Protein AF-A0A0F9ZQG7-F1 (afdb_monomer_lite)

Foldseek 3Di:
DDPVVVVCVVVLVVLVVVLVVVLVVLVVVLVVDDPPPLVVVLVSLLVNLVSVLVNDDLDDDPSNVVSVVSSLVSLVVVLVVLVVCCVVPVDPVSLVVNLVSLVVLLVSLVVVLVSCVVSVVVVVNLVSVLVSLVSVLVSCVSVVVVVVNVVSVCCCQQCVVLARLVSLVVVLLVVLLVLLVVLCVVQVPDDQVQHQDGPVDDSVVSSVVSVCLLCVVCPPPGDHRDPVNVVSSVVSVVVSVVSVVSSVSSVVVVD

Structure (mmCIF, N/CA/C/O backbone):
data_AF-A0A0F9ZQG7-F1
#
_entry.id   AF-A0A0F9ZQG7-F1
#
loop_
_atom_site.group_PDB
_atom_site.id
_atom_site.type_symbol
_atom_site.label_atom_id
_atom_site.label_alt_id
_atom_site.label_comp_id
_atom_site.label_asym_id
_atom_site.label_entity_id
_atom_site.label_seq_id
_atom_site.pdbx_PDB_ins_code
_atom_site.Cartn_x
_atom_site.Cartn_y
_atom_site.Cartn_z
_atom_site.occupancy
_atom_site.B_iso_or_equiv
_atom_site.auth_seq_id
_atom_site.auth_comp_id
_atom_site.auth_asym_id
_atom_site.auth_atom_id
_atom_site.pdbx_PDB_model_num
ATOM 1 N N . MET A 1 1 ? -10.936 34.830 39.745 1.00 55.28 1 MET A N 1
ATOM 2 C CA . MET A 1 1 ? -11.359 33.852 38.723 1.00 55.28 1 MET A CA 1
ATOM 3 C C . MET A 1 1 ? -12.418 34.538 37.885 1.00 55.28 1 MET A C 1
ATOM 5 O O . MET A 1 1 ? -13.342 35.078 38.487 1.00 55.28 1 MET A O 1
ATOM 9 N N . LYS A 1 2 ? -12.235 34.655 36.564 1.00 75.12 2 LYS A N 1
ATOM 10 C CA . LYS A 1 2 ? -13.248 35.288 35.707 1.00 75.12 2 LYS A CA 1
ATOM 11 C C . LYS A 1 2 ? -14.466 34.363 35.612 1.00 75.12 2 LYS A C 1
ATOM 13 O O . LYS A 1 2 ? -14.358 33.162 35.844 1.00 75.12 2 LYS A O 1
ATOM 18 N N . PHE A 1 3 ? -15.636 34.929 35.330 1.00 71.56 3 PHE A N 1
ATOM 19 C CA . PHE A 1 3 ? -16.885 34.168 35.203 1.00 71.56 3 PHE A CA 1
ATOM 20 C C . PHE A 1 3 ? -16.801 33.109 34.092 1.00 71.56 3 PHE A C 1
ATOM 22 O O . PHE A 1 3 ? -17.277 31.993 34.271 1.00 71.56 3 PHE A O 1
ATOM 29 N N . GLU A 1 4 ? -16.112 33.442 33.002 1.00 65.00 4 GLU A N 1
ATOM 30 C CA . GLU A 1 4 ? -15.800 32.534 31.892 1.00 65.00 4 GLU A CA 1
ATOM 31 C C . GLU A 1 4 ? -14.960 31.341 32.376 1.00 65.00 4 GLU A C 1
ATOM 33 O O . GLU A 1 4 ? -15.379 30.201 32.196 1.00 65.00 4 GLU A O 1
ATOM 38 N N . ASP A 1 5 ? -13.891 31.586 33.150 1.00 69.81 5 ASP A N 1
ATOM 39 C CA . ASP A 1 5 ? -13.081 30.518 33.762 1.00 69.81 5 ASP A CA 1
ATOM 40 C C . ASP A 1 5 ? -13.926 29.594 34.670 1.00 69.81 5 ASP A C 1
ATOM 42 O O . ASP A 1 5 ? -13.657 28.402 34.793 1.00 69.81 5 ASP A O 1
ATOM 46 N N . ALA A 1 6 ? -14.956 30.128 35.339 1.00 70.69 6 ALA A N 1
ATOM 47 C CA . ALA A 1 6 ? -15.843 29.349 36.205 1.00 70.69 6 ALA A CA 1
ATOM 48 C C . ALA A 1 6 ? -16.829 28.470 35.429 1.00 70.69 6 ALA A C 1
ATOM 50 O O . ALA A 1 6 ? -17.115 27.354 35.869 1.00 70.69 6 ALA A O 1
ATOM 51 N N . ILE A 1 7 ? -17.337 28.956 34.295 1.00 65.56 7 ILE A N 1
ATOM 52 C CA . ILE A 1 7 ? -18.188 28.174 33.394 1.00 65.56 7 ILE A CA 1
ATOM 53 C C . ILE A 1 7 ? -17.371 27.047 32.769 1.00 65.56 7 ILE A C 1
ATOM 55 O O . ILE A 1 7 ? -17.795 25.897 32.871 1.00 65.56 7 ILE A O 1
ATOM 59 N N . ASP A 1 8 ? -16.178 27.347 32.253 1.00 60.69 8 ASP A N 1
ATOM 60 C CA . ASP A 1 8 ? -15.289 26.357 31.637 1.00 60.69 8 ASP A CA 1
ATOM 61 C C . ASP A 1 8 ? -14.955 25.226 32.620 1.00 60.69 8 ASP A C 1
ATOM 63 O O . ASP A 1 8 ? -15.131 24.048 32.307 1.00 60.69 8 ASP A O 1
ATOM 67 N N . ILE A 1 9 ? -14.609 25.556 33.871 1.00 66.00 9 ILE A N 1
ATOM 68 C CA . ILE A 1 9 ? -14.340 24.554 34.916 1.00 66.00 9 ILE A CA 1
ATOM 69 C C . ILE A 1 9 ? -15.580 23.691 35.220 1.00 66.00 9 ILE A C 1
ATOM 71 O O . ILE A 1 9 ? -15.461 22.490 35.488 1.00 66.00 9 ILE A O 1
ATOM 75 N N . ILE A 1 10 ? -16.786 24.269 35.218 1.00 60.84 10 ILE A N 1
ATOM 76 C CA . ILE A 1 10 ? -18.030 23.530 35.494 1.00 60.84 10 ILE A CA 1
ATOM 77 C C . ILE A 1 10 ? -18.411 22.633 34.308 1.00 60.84 10 ILE A C 1
ATOM 79 O O . ILE A 1 10 ? -18.836 21.490 34.521 1.00 60.84 10 ILE A O 1
ATOM 83 N N . GLU A 1 11 ? -18.272 23.124 33.079 1.00 61.38 11 GLU A N 1
ATOM 84 C CA . GLU A 1 11 ? -18.586 22.390 31.854 1.00 61.38 11 GLU A CA 1
ATOM 85 C C . GLU A 1 11 ? -17.587 21.251 31.611 1.00 61.38 11 GLU A C 1
ATOM 87 O O . GLU A 1 11 ? -18.018 20.099 31.483 1.00 61.38 11 GLU A O 1
ATOM 92 N N . GLU A 1 12 ? -16.278 21.503 31.721 1.00 64.38 12 GLU A N 1
ATOM 93 C CA . GLU A 1 12 ? -15.233 20.470 31.645 1.00 64.38 12 GLU A CA 1
ATOM 94 C C . GLU A 1 12 ? -15.445 19.361 32.690 1.00 64.38 12 GLU A C 1
ATOM 96 O O . GLU A 1 12 ? -15.304 18.160 32.411 1.00 64.38 12 GLU A O 1
ATOM 101 N N . ARG A 1 13 ? -15.842 19.734 33.915 1.00 62.75 13 ARG A N 1
ATOM 102 C CA . ARG A 1 13 ? -16.110 18.774 34.995 1.00 62.75 13 ARG A CA 1
ATOM 103 C C . ARG A 1 13 ? -17.353 17.928 34.710 1.00 62.75 13 ARG A C 1
ATOM 105 O O . ARG A 1 13 ? -17.332 16.718 34.961 1.00 62.75 13 ARG A O 1
ATOM 112 N N . LYS A 1 14 ? -18.423 18.515 34.159 1.00 63.62 14 LYS A N 1
ATOM 113 C CA . LYS A 1 14 ? -19.637 17.781 33.748 1.00 63.62 14 LYS A CA 1
ATOM 114 C C . LYS A 1 14 ? -19.350 16.811 32.601 1.00 63.62 14 LYS A C 1
ATOM 116 O O . LYS A 1 14 ? -19.797 15.659 32.658 1.00 63.62 14 LYS A O 1
ATOM 121 N N . GLU A 1 15 ? -18.585 17.232 31.598 1.00 72.06 15 GLU A N 1
ATOM 122 C CA . GLU A 1 15 ? -18.186 16.366 30.485 1.00 72.06 15 GLU A CA 1
ATOM 123 C C . GLU A 1 15 ? -17.327 15.190 30.954 1.00 72.06 15 GLU A C 1
ATOM 125 O O . GLU A 1 15 ? -17.597 14.038 30.599 1.00 72.06 15 GLU A O 1
ATOM 130 N N . THR A 1 16 ? -16.361 15.446 31.837 1.00 73.19 16 THR A N 1
ATOM 131 C CA . THR A 1 16 ? -15.487 14.410 32.402 1.00 73.19 16 THR A CA 1
ATOM 132 C C . THR A 1 16 ? -16.280 13.353 33.180 1.00 73.19 16 THR A C 1
ATOM 134 O O . THR A 1 16 ? -16.068 12.149 32.998 1.00 73.19 16 THR A O 1
ATOM 137 N N . ILE A 1 17 ? -17.257 13.769 33.998 1.00 75.69 17 ILE A N 1
ATOM 138 C CA . ILE A 1 17 ? -18.140 12.850 34.738 1.00 75.69 17 ILE A CA 1
ATOM 139 C C . ILE A 1 17 ? -18.981 12.005 33.772 1.00 75.69 17 ILE A C 1
ATOM 141 O O . ILE A 1 17 ? -19.099 10.786 33.945 1.00 75.69 17 ILE A O 1
ATOM 145 N N . LYS A 1 18 ? -19.547 12.626 32.729 1.00 80.25 18 LYS A N 1
ATOM 146 C CA . LYS A 1 18 ? -20.350 11.931 31.712 1.00 80.25 18 LYS A CA 1
ATOM 147 C C . LYS A 1 18 ? -19.514 10.891 30.961 1.00 80.25 18 LYS A C 1
ATOM 149 O O . LYS A 1 18 ? -19.948 9.747 30.824 1.00 80.25 18 LYS A O 1
ATOM 154 N N . ILE A 1 19 ? -18.298 11.248 30.552 1.00 82.12 19 ILE A N 1
ATOM 155 C CA . ILE A 1 19 ? -17.334 10.347 29.906 1.00 82.12 19 ILE A CA 1
ATOM 156 C C . ILE A 1 19 ? -17.004 9.156 30.809 1.00 82.12 19 ILE A C 1
ATOM 158 O O . ILE A 1 19 ? -17.050 8.007 30.359 1.00 82.12 19 ILE A O 1
ATOM 162 N N . GLN A 1 20 ? -16.723 9.401 32.090 1.00 83.12 20 GLN A N 1
ATOM 163 C CA . GLN A 1 20 ? -16.393 8.337 33.034 1.00 83.12 20 GLN A CA 1
ATOM 164 C C . GLN A 1 20 ? -17.576 7.388 33.266 1.00 83.12 20 GLN A C 1
ATOM 166 O O . GLN A 1 20 ? -17.394 6.168 33.299 1.00 83.12 20 GLN A O 1
ATOM 171 N N . LYS A 1 21 ? -18.800 7.925 33.352 1.00 86.19 21 LYS A N 1
ATOM 172 C CA . LYS A 1 21 ? -20.027 7.124 33.441 1.00 86.19 21 LYS A CA 1
ATOM 173 C C . LYS A 1 21 ? -20.176 6.210 32.224 1.00 86.19 21 LYS A C 1
ATOM 175 O O . LYS A 1 21 ? -20.385 5.012 32.398 1.00 86.19 21 LYS A O 1
ATOM 180 N N . ILE A 1 22 ? -19.987 6.738 31.010 1.00 86.44 22 ILE A N 1
ATOM 181 C CA . ILE A 1 22 ? -20.061 5.942 29.774 1.00 86.44 22 ILE A CA 1
ATOM 182 C C . ILE A 1 22 ? -18.976 4.856 29.756 1.00 86.44 22 ILE A C 1
ATOM 184 O O . ILE A 1 22 ? -19.281 3.695 29.477 1.00 86.44 22 ILE A O 1
ATOM 188 N N . LYS A 1 23 ? -17.725 5.189 30.109 1.00 86.31 23 LYS A N 1
ATOM 189 C CA . LYS A 1 23 ? -16.632 4.205 30.211 1.00 86.31 23 LYS A CA 1
ATOM 190 C C . LYS A 1 23 ? -16.984 3.069 31.170 1.00 86.31 23 LYS A C 1
ATOM 192 O O . LYS A 1 23 ? -16.757 1.906 30.840 1.00 86.31 23 LYS A O 1
ATOM 197 N N . ASN A 1 24 ? -17.550 3.386 32.333 1.00 86.88 24 ASN A N 1
ATOM 198 C CA . ASN A 1 24 ? -17.960 2.385 33.316 1.00 86.88 24 ASN A CA 1
ATOM 199 C C . ASN A 1 24 ? -19.090 1.496 32.784 1.00 86.88 24 ASN A C 1
ATOM 201 O O . ASN A 1 24 ? -19.008 0.277 32.919 1.00 86.88 24 ASN A O 1
ATOM 205 N N . THR A 1 25 ? -20.095 2.069 32.117 1.00 87.69 25 THR A N 1
ATOM 206 C CA . THR A 1 25 ? -21.166 1.298 31.468 1.00 87.69 25 THR A CA 1
ATOM 207 C C . THR A 1 25 ? -20.609 0.332 30.421 1.00 87.69 25 THR A C 1
ATOM 209 O O . THR A 1 25 ? -20.932 -0.853 30.455 1.00 87.69 25 THR A O 1
ATOM 212 N N . LEU A 1 26 ? -19.713 0.800 29.545 1.00 87.62 26 LEU A N 1
ATOM 213 C CA . LEU A 1 26 ? -19.070 -0.031 28.522 1.00 87.62 26 LEU A CA 1
ATOM 214 C C . LEU A 1 26 ? -18.214 -1.149 29.134 1.00 87.62 26 LEU A C 1
ATOM 216 O O . LEU A 1 26 ? -18.301 -2.297 28.703 1.00 87.62 26 LEU A O 1
ATOM 220 N N . LYS A 1 27 ? -17.424 -0.847 30.172 1.00 88.56 27 LYS A N 1
ATOM 221 C CA . LYS A 1 27 ? -16.618 -1.848 30.895 1.00 88.56 27 LYS A CA 1
ATOM 222 C C . LYS A 1 27 ? -17.487 -2.878 31.618 1.00 88.56 27 LYS A C 1
ATOM 224 O O . LYS A 1 27 ? -17.129 -4.051 31.651 1.00 88.56 27 LYS A O 1
ATOM 229 N N . ASN A 1 28 ? -18.622 -2.467 32.178 1.00 86.50 28 ASN A N 1
ATOM 230 C CA . ASN A 1 28 ? -19.565 -3.379 32.820 1.00 86.50 28 ASN A CA 1
ATOM 231 C C . ASN A 1 28 ? -20.258 -4.282 31.797 1.00 86.50 28 ASN A C 1
ATOM 233 O O . ASN A 1 28 ? -20.402 -5.474 32.053 1.00 86.50 28 ASN A O 1
ATOM 237 N N . HIS A 1 29 ? -20.633 -3.746 30.633 1.00 88.81 29 HIS A N 1
ATOM 238 C CA . HIS A 1 29 ? -21.178 -4.548 29.535 1.00 88.81 29 HIS A CA 1
ATOM 239 C C . HIS A 1 29 ? -20.149 -5.557 29.016 1.00 88.81 29 HIS A C 1
ATOM 241 O O . HIS A 1 29 ? -20.457 -6.734 28.866 1.00 88.81 29 HIS A O 1
ATOM 247 N N . LEU A 1 30 ? -18.885 -5.143 28.880 1.00 87.94 30 LEU A N 1
ATOM 248 C CA . LEU A 1 30 ? -17.783 -6.024 28.481 1.00 87.94 30 LEU A CA 1
ATOM 249 C C . LEU A 1 30 ? -17.622 -7.253 29.393 1.00 87.94 30 LEU A C 1
ATOM 251 O O . LEU A 1 30 ? -17.273 -8.323 28.902 1.00 87.94 30 LEU A O 1
ATOM 255 N N . LYS A 1 31 ? -17.887 -7.116 30.700 1.00 85.88 31 LYS A N 1
ATOM 256 C CA . LYS A 1 31 ? -17.839 -8.229 31.666 1.00 85.88 31 LYS A CA 1
ATOM 257 C C . LYS A 1 31 ? -18.997 -9.220 31.515 1.00 85.88 31 LYS A C 1
ATOM 259 O O . LYS A 1 31 ? -18.869 -10.349 31.967 1.00 85.88 31 LYS A O 1
ATOM 264 N N . LYS A 1 32 ? -20.122 -8.789 30.937 1.00 86.00 32 LYS A N 1
ATOM 265 C CA . LYS A 1 32 ? -21.340 -9.599 30.771 1.00 86.00 32 LYS A CA 1
ATOM 266 C C . LYS A 1 32 ? -21.399 -10.326 29.428 1.00 86.00 32 LYS A C 1
ATOM 268 O O . LYS A 1 32 ? -22.207 -11.232 29.271 1.00 86.00 32 LYS A O 1
ATOM 273 N N . ILE A 1 33 ? -20.591 -9.905 28.457 1.00 85.56 33 ILE A N 1
ATOM 274 C CA . ILE A 1 33 ? -20.588 -10.488 27.116 1.00 85.56 33 ILE A CA 1
ATOM 275 C C . ILE A 1 33 ? -19.956 -11.873 27.136 1.00 85.56 33 ILE A C 1
ATOM 277 O O . ILE A 1 33 ? -18.880 -12.071 27.704 1.00 85.56 33 ILE A O 1
ATOM 281 N N . ASP A 1 34 ? -20.606 -12.791 26.426 1.00 82.38 34 ASP A N 1
ATOM 282 C CA . ASP A 1 34 ? -20.129 -14.148 26.203 1.00 82.38 34 ASP A CA 1
ATOM 283 C C . ASP A 1 34 ? -18.663 -14.184 25.731 1.00 82.38 34 ASP A C 1
ATOM 285 O O . ASP A 1 34 ? -18.169 -13.325 24.985 1.00 82.38 34 ASP A O 1
ATOM 289 N N . HIS A 1 35 ? -17.932 -15.203 26.176 1.00 77.06 35 HIS A N 1
ATOM 290 C CA . HIS A 1 35 ? -16.521 -15.367 25.873 1.00 77.06 35 HIS A CA 1
ATOM 291 C C . HIS A 1 35 ? -16.254 -15.418 24.362 1.00 77.06 35 HIS A C 1
ATOM 293 O O . HIS A 1 35 ? -15.252 -14.843 23.925 1.00 77.06 35 HIS A O 1
ATOM 299 N N . GLU A 1 36 ? -17.188 -15.959 23.576 1.00 82.88 36 GLU A N 1
ATOM 300 C CA . GLU A 1 36 ? -17.045 -16.167 22.131 1.00 82.88 36 GLU A CA 1
ATOM 301 C C . GLU A 1 36 ? -17.510 -14.998 21.243 1.00 82.88 36 GLU A C 1
ATOM 303 O O . GLU A 1 36 ? -17.261 -15.002 20.034 1.00 82.88 36 GLU A O 1
ATOM 308 N N . ASN A 1 37 ? -18.145 -13.959 21.797 1.00 89.94 37 ASN A N 1
ATOM 309 C CA . ASN A 1 37 ? -18.629 -12.827 20.999 1.00 89.94 37 ASN A CA 1
ATOM 310 C C . ASN A 1 37 ? -17.534 -11.762 20.792 1.00 89.94 37 ASN A C 1
ATOM 312 O O . ASN A 1 37 ? -17.552 -10.664 21.357 1.00 89.94 37 ASN A O 1
ATOM 316 N N . TYR A 1 38 ? -16.535 -12.105 19.976 1.00 92.88 38 TYR A N 1
ATOM 317 C CA . TYR A 1 38 ? -15.374 -11.246 19.727 1.00 92.88 38 TYR A CA 1
ATOM 318 C C . TYR A 1 38 ? -15.727 -9.973 18.949 1.00 92.88 38 TYR A C 1
ATOM 320 O O . TYR A 1 38 ? -15.127 -8.927 19.189 1.00 92.88 38 TYR A O 1
ATOM 328 N N . LEU A 1 39 ? -16.726 -10.022 18.062 1.00 92.88 39 LEU A N 1
ATOM 329 C CA . LEU A 1 39 ? -17.170 -8.845 17.314 1.00 92.88 39 LEU A CA 1
ATOM 330 C C . LEU A 1 39 ? -17.706 -7.742 18.235 1.00 92.88 39 LEU A C 1
ATOM 332 O O . LEU A 1 39 ? -17.367 -6.570 18.067 1.00 92.88 39 LEU A O 1
ATOM 336 N N . GLU A 1 40 ? -18.539 -8.104 19.209 1.00 92.94 40 GLU A N 1
ATOM 337 C CA . GLU A 1 40 ? -19.090 -7.137 20.157 1.00 92.94 40 GLU A CA 1
ATOM 338 C C . GLU A 1 40 ? -18.005 -6.578 21.083 1.00 92.94 40 GLU A C 1
ATOM 340 O O . GLU A 1 40 ? -17.941 -5.366 21.298 1.00 92.94 40 GLU A O 1
ATOM 345 N N . LYS A 1 41 ? -17.068 -7.426 21.529 1.00 93.75 41 LYS A N 1
ATOM 346 C CA . LYS A 1 41 ? -15.885 -6.982 22.283 1.00 93.75 41 LYS A CA 1
ATOM 347 C C . LYS A 1 41 ? -15.056 -5.971 21.495 1.00 93.75 41 LYS A C 1
ATOM 349 O O . LYS A 1 41 ? -14.702 -4.927 22.043 1.00 93.75 41 LYS A O 1
ATOM 354 N N . ALA A 1 42 ? -14.796 -6.229 20.211 1.00 95.19 42 ALA A N 1
ATOM 355 C CA . ALA A 1 42 ? -14.069 -5.302 19.346 1.00 95.19 42 ALA A CA 1
ATOM 356 C C . ALA A 1 42 ? -14.780 -3.941 19.249 1.00 95.19 42 ALA A C 1
ATOM 358 O O . ALA A 1 42 ? -14.147 -2.903 19.435 1.00 95.19 42 ALA A O 1
ATOM 359 N N . LYS A 1 43 ? -16.108 -3.932 19.048 1.00 94.88 43 LYS A N 1
ATOM 360 C CA . LYS A 1 43 ? -16.912 -2.696 19.016 1.00 94.88 43 LYS A CA 1
ATOM 361 C C . LYS A 1 43 ? -16.827 -1.913 20.328 1.00 94.88 43 LYS A C 1
ATOM 363 O O . LYS A 1 43 ? -16.681 -0.696 20.302 1.00 94.88 43 LYS A O 1
ATOM 368 N N . ILE A 1 44 ? -16.874 -2.585 21.478 1.00 93.81 44 ILE A N 1
ATOM 369 C CA . ILE A 1 44 ? -16.745 -1.913 22.781 1.00 93.81 44 ILE A CA 1
ATOM 370 C C . ILE A 1 44 ? -15.367 -1.288 22.944 1.00 93.81 44 ILE A C 1
ATOM 372 O O . ILE A 1 44 ? -15.272 -0.142 23.380 1.00 93.81 44 ILE A O 1
ATOM 376 N N . TYR A 1 45 ? -14.303 -2.005 22.576 1.00 95.69 45 TYR A N 1
ATOM 377 C CA . TYR A 1 45 ? -12.954 -1.448 22.619 1.00 95.69 45 TYR A CA 1
ATOM 378 C C . TYR A 1 45 ? -12.776 -0.274 21.653 1.00 95.69 45 TYR A C 1
ATOM 380 O O . TYR A 1 45 ? -12.133 0.705 22.028 1.00 95.69 45 TYR A O 1
ATOM 388 N N . TYR A 1 46 ? -13.415 -0.307 20.480 1.00 95.25 46 TYR A N 1
ATOM 389 C CA . TYR A 1 46 ? -13.508 0.849 19.588 1.00 95.25 46 TYR A CA 1
ATOM 390 C C . TYR A 1 46 ? -14.176 2.051 20.274 1.00 95.25 46 TYR A C 1
ATOM 392 O O . TYR A 1 46 ? -13.594 3.131 20.286 1.00 95.25 46 TYR A O 1
ATOM 400 N N . TYR A 1 47 ? -15.347 1.887 20.899 1.00 93.75 47 TYR A N 1
ATOM 401 C CA . TYR A 1 47 ? -16.028 3.003 21.571 1.00 93.75 47 TYR A CA 1
ATOM 402 C C . TYR A 1 47 ? -15.265 3.516 22.801 1.00 93.75 47 TYR A C 1
ATOM 404 O O . TYR A 1 47 ? -15.195 4.725 23.023 1.00 93.75 47 TYR A O 1
ATOM 412 N N . LEU A 1 48 ? -14.641 2.625 23.580 1.00 92.06 48 LEU A N 1
ATOM 413 C CA . LEU A 1 48 ? -13.754 3.006 24.684 1.00 92.06 48 LEU A CA 1
ATOM 414 C C . LEU A 1 48 ? -12.558 3.821 24.181 1.00 92.06 48 LEU A C 1
ATOM 416 O O . LEU A 1 48 ? -12.223 4.848 24.778 1.00 92.06 48 LEU A O 1
ATOM 420 N N . LEU A 1 49 ? -11.941 3.393 23.078 1.00 92.50 49 LEU A N 1
ATOM 421 C CA . LEU A 1 49 ? -10.864 4.124 22.420 1.00 92.50 49 LEU A CA 1
ATOM 422 C C . LEU A 1 49 ? -11.353 5.487 21.929 1.00 92.50 49 LEU A C 1
ATOM 424 O O . LEU A 1 49 ? -10.747 6.499 22.261 1.00 92.50 49 LEU A O 1
ATOM 428 N N . GLN A 1 50 ? -12.474 5.526 21.212 1.00 91.38 50 GLN A N 1
ATOM 429 C CA . GLN A 1 50 ? -13.049 6.739 20.639 1.00 91.38 50 GLN A CA 1
ATOM 430 C C . GLN A 1 50 ? -13.328 7.797 21.710 1.00 91.38 50 GLN A C 1
ATOM 432 O O . GLN A 1 50 ? -12.940 8.951 21.558 1.00 91.38 50 GLN A O 1
ATOM 437 N N . ILE A 1 51 ? -13.963 7.405 22.815 1.00 88.75 51 ILE A N 1
ATOM 438 C CA . ILE A 1 51 ? -14.256 8.310 23.931 1.00 88.75 51 ILE A CA 1
ATOM 439 C C . ILE A 1 51 ? -12.962 8.790 24.597 1.00 88.75 51 ILE A C 1
ATOM 441 O O . ILE A 1 51 ? -12.860 9.956 24.964 1.00 88.75 51 ILE A O 1
ATOM 445 N N . THR A 1 52 ? -11.964 7.913 24.736 1.00 86.75 52 THR A N 1
ATOM 446 C CA . THR A 1 52 ? -10.679 8.279 25.354 1.00 86.75 52 THR A CA 1
ATOM 447 C C . THR A 1 52 ? -9.849 9.201 24.460 1.00 86.75 52 THR A C 1
ATOM 449 O O . THR A 1 52 ? -9.169 10.083 24.972 1.00 86.75 52 THR A O 1
ATOM 452 N N . LEU A 1 53 ? -9.920 9.038 23.138 1.00 85.56 53 LEU A N 1
ATOM 453 C CA . LEU A 1 53 ? -9.294 9.955 22.182 1.00 85.56 53 LEU A CA 1
ATOM 454 C C . LEU A 1 53 ? -10.005 11.310 22.146 1.00 85.56 53 LEU A C 1
ATOM 456 O O . LEU A 1 53 ? -9.346 12.332 21.997 1.00 85.56 53 LEU A O 1
ATOM 460 N N . LYS A 1 54 ? -11.334 11.328 22.306 1.00 83.75 54 LYS A N 1
ATOM 461 C CA . LYS A 1 54 ? -12.116 12.569 22.376 1.00 83.75 54 LYS A CA 1
ATOM 462 C C . LYS A 1 54 ? -11.894 13.336 23.679 1.00 83.75 54 LYS A C 1
ATOM 464 O O . LYS A 1 54 ? -11.870 14.558 23.642 1.00 83.75 54 LYS A O 1
ATOM 469 N N . SER A 1 55 ? -11.694 12.648 24.806 1.00 75.94 55 SER A N 1
ATOM 470 C CA . SER A 1 55 ? -11.365 13.309 26.074 1.00 75.94 55 SER A CA 1
ATOM 471 C C . SER A 1 55 ? -10.001 13.999 25.977 1.00 75.94 55 SER A C 1
ATOM 473 O O . SER A 1 55 ? -9.005 13.317 25.734 1.00 75.94 55 SER A O 1
ATOM 475 N N . HIS A 1 56 ? -9.967 15.325 26.151 1.00 59.22 56 HIS A N 1
ATOM 476 C CA . HIS A 1 56 ? -8.787 16.184 26.007 1.00 59.22 56 HIS A CA 1
ATOM 477 C C . HIS A 1 56 ? -7.547 15.626 26.725 1.00 59.22 56 HIS A C 1
ATOM 479 O O . HIS A 1 56 ? -7.371 15.781 27.931 1.00 59.22 56 HIS A O 1
ATOM 485 N N . LYS A 1 57 ? -6.653 14.981 25.969 1.00 58.97 57 LYS A N 1
ATOM 486 C CA . LYS A 1 57 ? -5.292 14.667 26.408 1.00 58.97 57 LYS A CA 1
ATOM 487 C C . LYS A 1 57 ? -4.313 15.097 25.326 1.00 58.97 57 LYS A C 1
ATOM 489 O O . LYS A 1 57 ? -4.453 14.699 24.174 1.00 58.97 57 LYS A O 1
ATOM 494 N N . LEU A 1 58 ? -3.308 15.869 25.739 1.00 55.53 58 LEU A N 1
ATOM 495 C CA . LEU A 1 58 ? -2.189 16.342 24.910 1.00 55.53 58 LEU A CA 1
ATOM 496 C C . LEU A 1 58 ? -1.322 15.192 24.357 1.00 55.53 58 LEU A C 1
ATOM 498 O O . LEU A 1 58 ? -0.569 15.392 23.411 1.00 55.53 58 LEU A O 1
ATOM 502 N N . TYR A 1 59 ? -1.439 13.984 24.923 1.00 65.62 59 TYR A N 1
ATOM 503 C CA . TYR A 1 59 ? -0.620 12.824 24.574 1.00 65.62 59 TYR A CA 1
ATOM 504 C C . TYR A 1 59 ? -1.444 11.542 24.480 1.00 65.62 59 TYR A C 1
ATOM 506 O O . TYR A 1 59 ? -2.436 11.350 25.195 1.00 65.62 59 TYR A O 1
ATOM 514 N N . GLU A 1 60 ? -0.988 10.618 23.636 1.00 75.56 60 GLU A N 1
ATOM 515 C CA . GLU A 1 60 ? -1.589 9.296 23.523 1.00 75.56 60 GLU A CA 1
ATOM 516 C C . GLU A 1 60 ? -1.321 8.473 24.791 1.00 75.56 60 GLU A C 1
ATOM 518 O O . GLU A 1 60 ? -0.227 7.951 25.014 1.00 75.56 60 GLU A O 1
ATOM 523 N N . SER A 1 61 ? -2.347 8.335 25.631 1.00 82.81 61 SER A N 1
ATOM 524 C CA . SER A 1 61 ? -2.245 7.539 26.853 1.00 82.81 61 SER A CA 1
ATOM 525 C C . SER A 1 61 ? -2.033 6.047 26.561 1.00 82.81 61 SER A C 1
ATOM 527 O O . SER A 1 61 ? -2.544 5.508 25.575 1.00 82.81 61 SER A O 1
ATOM 529 N N . GLN A 1 62 ? -1.359 5.341 27.474 1.00 85.81 62 GLN A N 1
ATOM 530 C CA . GLN A 1 62 ? -1.211 3.880 27.403 1.00 85.81 62 GLN A CA 1
ATOM 531 C C . GLN A 1 62 ? -2.572 3.158 27.353 1.00 85.81 62 GLN A C 1
ATOM 533 O O . GLN A 1 62 ? -2.698 2.091 26.751 1.00 85.81 62 GLN A O 1
ATOM 538 N N . GLU A 1 63 ? -3.610 3.767 27.935 1.00 87.06 63 GLU A N 1
ATOM 539 C CA . GLU A 1 63 ? -4.993 3.291 27.867 1.00 87.06 63 GLU A CA 1
ATOM 540 C C . GLU A 1 63 ? -5.505 3.243 26.413 1.00 87.06 63 GLU A C 1
ATOM 542 O O . GLU A 1 63 ? -6.058 2.224 25.999 1.00 87.06 63 GLU A O 1
ATOM 547 N N . CYS A 1 64 ? -5.245 4.286 25.610 1.00 88.50 64 CYS A N 1
ATOM 548 C CA . CYS A 1 64 ? -5.598 4.318 24.184 1.00 88.50 64 CYS A CA 1
ATOM 549 C C . CYS A 1 64 ? -4.903 3.194 23.412 1.00 88.50 64 CYS A C 1
ATOM 551 O O . CYS A 1 64 ? -5.555 2.445 22.686 1.00 88.50 64 CYS A O 1
ATOM 553 N N . LYS A 1 65 ? -3.589 3.031 23.609 1.00 89.75 65 LYS A N 1
ATOM 554 C CA . LYS A 1 65 ? -2.807 1.985 22.931 1.00 89.75 65 LYS A CA 1
ATOM 555 C C . LYS A 1 65 ? -3.341 0.587 23.249 1.00 89.75 65 LYS A C 1
ATOM 557 O O . LYS A 1 65 ? -3.495 -0.231 22.344 1.00 89.75 65 LYS A O 1
ATOM 562 N N . ASN A 1 66 ? -3.689 0.339 24.512 1.00 93.00 66 ASN A N 1
ATOM 563 C CA . ASN A 1 66 ? -4.267 -0.926 24.959 1.00 93.00 66 ASN A CA 1
ATOM 564 C C . ASN A 1 66 ? -5.654 -1.178 24.342 1.00 93.00 66 ASN A C 1
ATOM 566 O O . ASN A 1 66 ? -5.912 -2.265 23.830 1.00 93.00 66 ASN A O 1
ATOM 570 N N . TYR A 1 67 ? -6.543 -0.178 24.331 1.00 93.88 67 TYR A N 1
ATOM 571 C CA . TYR A 1 67 ? -7.853 -0.319 23.686 1.00 93.88 67 TYR A CA 1
ATOM 572 C C . TYR A 1 67 ? -7.738 -0.568 22.184 1.00 93.88 67 TYR A C 1
ATOM 574 O O . TYR A 1 67 ? -8.429 -1.443 21.668 1.00 93.88 67 TYR A O 1
ATOM 582 N N . HIS A 1 68 ? -6.831 0.133 21.502 1.00 94.56 68 HIS A N 1
ATOM 583 C CA . HIS A 1 68 ? -6.580 -0.081 20.082 1.00 94.56 68 HIS A CA 1
ATOM 584 C C . HIS A 1 68 ? -6.067 -1.499 19.796 1.00 94.56 68 HIS A C 1
ATOM 586 O O . HIS A 1 68 ? -6.580 -2.166 18.901 1.00 94.56 68 HIS A O 1
ATOM 592 N N . GLN A 1 69 ? -5.110 -1.993 20.589 1.00 95.56 69 GLN A N 1
ATOM 593 C CA . GLN A 1 69 ? -4.587 -3.352 20.446 1.00 95.56 69 GLN A CA 1
ATOM 594 C C . GLN A 1 69 ? -5.665 -4.413 20.694 1.00 95.56 69 GLN A C 1
ATOM 596 O O . GLN A 1 69 ? -5.858 -5.289 19.860 1.00 95.56 69 GLN A O 1
ATOM 601 N N . LYS A 1 70 ? -6.420 -4.307 21.793 1.00 95.81 70 LYS A N 1
ATOM 602 C CA . LYS A 1 70 ? -7.486 -5.270 22.099 1.00 95.81 70 LYS A CA 1
ATOM 603 C C . LYS A 1 70 ? -8.575 -5.281 21.031 1.00 95.81 70 LYS A C 1
ATOM 605 O O . LYS A 1 70 ? -9.044 -6.349 20.652 1.00 95.81 70 LYS A O 1
ATOM 610 N N . MET A 1 71 ? -8.968 -4.107 20.535 1.00 96.50 71 MET A N 1
ATOM 611 C CA . MET A 1 71 ? -9.904 -3.986 19.417 1.00 96.50 71 MET A CA 1
ATOM 612 C C . MET A 1 71 ? -9.406 -4.766 18.189 1.00 96.50 71 MET A C 1
ATOM 614 O O . MET A 1 71 ? -10.152 -5.574 17.636 1.00 96.50 71 MET A O 1
ATOM 618 N N . ASP A 1 72 ? -8.152 -4.543 17.794 1.00 96.62 72 ASP A N 1
ATOM 619 C CA . ASP A 1 72 ? -7.510 -5.196 16.649 1.00 96.62 72 ASP A CA 1
ATOM 620 C C . ASP A 1 72 ? -7.441 -6.725 16.825 1.00 96.62 72 ASP A C 1
ATOM 622 O O . ASP A 1 72 ? -7.881 -7.479 15.954 1.00 96.62 72 ASP A O 1
ATOM 626 N N . ASP A 1 73 ? -7.000 -7.194 17.995 1.00 96.69 73 ASP A N 1
ATOM 627 C CA . ASP A 1 73 ? -6.907 -8.621 18.326 1.00 96.69 73 ASP A CA 1
ATOM 628 C C . ASP A 1 73 ? -8.271 -9.325 18.226 1.00 96.69 73 ASP A C 1
ATOM 630 O O . ASP A 1 73 ? -8.378 -10.440 17.696 1.00 96.69 73 ASP A O 1
ATOM 634 N N . PHE A 1 74 ? -9.342 -8.671 18.685 1.00 97.06 74 PHE A N 1
ATOM 635 C CA . PHE A 1 74 ? -10.695 -9.211 18.580 1.00 97.06 74 PHE A CA 1
ATOM 636 C C . PHE A 1 74 ? -11.221 -9.233 17.143 1.00 97.06 74 PHE A C 1
ATOM 638 O O . PHE A 1 74 ? -11.836 -10.229 16.750 1.00 97.06 74 PHE A O 1
ATOM 645 N N . PHE A 1 75 ? -10.938 -8.211 16.328 1.00 97.31 75 PHE A N 1
ATOM 646 C CA . PHE A 1 75 ? -11.283 -8.240 14.904 1.00 97.31 75 PHE A CA 1
ATOM 647 C C . PHE A 1 75 ? -10.557 -9.359 14.156 1.00 97.31 75 PHE A C 1
ATOM 649 O O . PHE A 1 75 ? -11.191 -10.106 13.408 1.00 97.31 75 PHE A O 1
ATOM 656 N N . LEU A 1 76 ? -9.256 -9.533 14.402 1.00 96.50 76 LEU A N 1
ATOM 657 C CA . LEU A 1 76 ? -8.463 -10.615 13.814 1.00 96.50 76 LEU A CA 1
ATOM 658 C C . LEU A 1 76 ? -8.974 -11.994 14.249 1.00 96.50 76 LEU A C 1
ATOM 660 O O . LEU A 1 76 ? -9.028 -12.928 13.445 1.00 96.50 76 LEU A O 1
ATOM 664 N N . THR A 1 77 ? -9.376 -12.135 15.511 1.00 96.56 77 THR A N 1
ATOM 665 C CA . THR A 1 77 ? -9.951 -13.383 16.031 1.00 96.56 77 THR A CA 1
ATOM 666 C C . THR A 1 77 ? -11.289 -13.694 15.361 1.00 96.56 77 THR A C 1
ATOM 668 O O . THR A 1 77 ? -11.487 -14.810 14.872 1.00 96.56 77 THR A O 1
ATOM 671 N N . GLN A 1 78 ? -12.176 -12.702 15.244 1.00 96.25 78 GLN A N 1
ATOM 672 C CA . GLN A 1 78 ? -13.464 -12.863 14.570 1.00 96.25 78 GLN A CA 1
ATOM 673 C C . GLN A 1 78 ? -13.292 -13.223 13.085 1.00 96.25 78 GLN A C 1
ATOM 675 O O . GLN A 1 78 ? -13.949 -14.142 12.589 1.00 96.25 78 GLN A O 1
ATOM 680 N N . GLU A 1 79 ? -12.372 -12.553 12.383 1.00 96.31 79 GLU A N 1
ATOM 681 C CA . GLU A 1 79 ? -12.020 -12.859 10.992 1.00 96.31 79 GLU A CA 1
ATOM 682 C C . GLU A 1 79 ? -11.578 -14.325 10.843 1.00 96.31 79 GLU A C 1
ATOM 684 O O . GLU A 1 79 ? -12.050 -15.037 9.950 1.00 96.31 79 GLU A O 1
ATOM 689 N N . LYS A 1 80 ? -10.685 -14.805 11.720 1.00 95.88 80 LYS A N 1
ATOM 690 C CA . LYS A 1 80 ? -10.208 -16.199 11.706 1.00 95.88 80 LYS A CA 1
ATOM 691 C C . LYS A 1 80 ? -11.354 -17.190 11.897 1.00 95.88 80 LYS A C 1
ATOM 693 O O . LYS A 1 80 ? -11.394 -18.209 11.204 1.00 95.88 80 LYS A O 1
ATOM 698 N N . ILE A 1 81 ? -12.292 -16.898 12.798 1.00 94.81 81 ILE A N 1
ATOM 699 C CA . ILE A 1 81 ? -13.458 -17.752 13.059 1.00 94.81 81 ILE A CA 1
ATOM 700 C C . ILE A 1 81 ? -14.349 -17.846 11.824 1.00 94.81 81 ILE A C 1
ATOM 702 O O . ILE A 1 81 ? -14.695 -18.957 11.417 1.00 94.81 81 ILE A O 1
ATOM 706 N N . TYR A 1 82 ? -14.688 -16.720 11.193 1.00 94.88 82 TYR A N 1
ATOM 707 C CA . TYR A 1 82 ? -15.489 -16.740 9.970 1.00 94.88 82 TYR A CA 1
ATOM 708 C C . TYR A 1 82 ? -14.777 -17.465 8.831 1.00 94.88 82 TYR A C 1
ATOM 710 O O . TYR A 1 82 ? -15.373 -18.350 8.222 1.00 94.88 82 TYR A O 1
ATOM 718 N N . ASN A 1 83 ? -13.486 -17.212 8.610 1.00 94.06 83 ASN A N 1
ATOM 719 C CA . ASN A 1 83 ? -12.710 -17.941 7.606 1.00 94.06 83 ASN A CA 1
ATOM 720 C C . ASN A 1 83 ? -12.672 -19.457 7.872 1.00 94.06 83 ASN A C 1
ATOM 722 O O . ASN A 1 83 ? -12.848 -20.255 6.950 1.00 94.06 83 ASN A O 1
ATOM 726 N N . LYS A 1 84 ? -12.506 -19.881 9.133 1.00 94.69 84 LYS A N 1
ATOM 727 C CA . LYS A 1 84 ? -12.563 -21.300 9.525 1.00 94.69 84 LYS A CA 1
ATOM 728 C C . LYS A 1 84 ? -13.949 -21.898 9.273 1.00 94.69 84 LYS A C 1
ATOM 730 O O . LYS A 1 84 ? -14.042 -23.016 8.769 1.00 94.69 84 LYS A O 1
ATOM 735 N N . LYS A 1 85 ? -15.020 -21.161 9.589 1.00 93.94 85 LYS A N 1
ATOM 736 C CA . LYS A 1 85 ? -16.405 -21.580 9.328 1.00 93.94 85 LYS A CA 1
ATOM 737 C C . LYS A 1 85 ? -16.678 -21.717 7.828 1.00 93.94 85 LYS A C 1
ATOM 739 O O . LYS A 1 85 ? -17.227 -22.737 7.438 1.00 93.94 85 LYS A O 1
ATOM 744 N N . ILE A 1 86 ? -16.219 -20.782 6.992 1.00 92.69 86 ILE A N 1
ATOM 745 C CA . ILE A 1 86 ? -16.359 -20.843 5.522 1.00 92.69 86 ILE A CA 1
ATOM 746 C C . ILE A 1 86 ? -15.636 -22.063 4.946 1.00 92.69 86 ILE A C 1
ATOM 748 O O . ILE A 1 86 ? -16.196 -22.753 4.098 1.00 92.69 86 ILE A O 1
ATOM 752 N N . ARG A 1 87 ? -14.423 -22.364 5.434 1.00 91.56 87 ARG A N 1
ATOM 753 C CA . ARG A 1 87 ? -13.665 -23.558 5.018 1.00 91.56 87 ARG A CA 1
ATOM 754 C C . ARG A 1 87 ? -14.380 -24.864 5.369 1.00 91.56 87 ARG A C 1
ATOM 756 O O . ARG A 1 87 ? -14.344 -25.789 4.573 1.00 91.56 87 ARG A O 1
ATOM 763 N N . LYS A 1 88 ? -15.018 -24.942 6.544 1.00 92.00 88 LYS A N 1
ATOM 764 C CA . LYS A 1 88 ? -15.780 -26.130 6.975 1.00 92.00 88 LYS A CA 1
ATOM 765 C C . LYS A 1 88 ? -17.141 -26.247 6.284 1.00 92.00 88 LYS A C 1
ATOM 767 O O . LYS A 1 88 ? -17.556 -27.337 5.920 1.00 92.00 88 LYS A O 1
ATOM 772 N N . ARG A 1 89 ? -17.858 -25.130 6.159 1.00 89.25 89 ARG A N 1
ATOM 773 C CA . ARG A 1 89 ? -19.212 -25.047 5.606 1.00 89.25 89 ARG A CA 1
ATOM 774 C C . ARG A 1 89 ? -19.363 -23.731 4.850 1.00 89.25 89 ARG A C 1
ATOM 776 O O . ARG A 1 89 ? -19.596 -22.676 5.442 1.00 89.25 89 ARG A O 1
ATOM 783 N N . ASN A 1 90 ? -19.278 -23.809 3.526 1.00 84.06 90 ASN A N 1
ATOM 784 C CA . ASN A 1 90 ? -19.307 -22.648 2.640 1.00 84.06 90 ASN A CA 1
ATOM 785 C C . ASN A 1 90 ? -20.732 -22.092 2.417 1.00 84.06 90 ASN A C 1
ATOM 787 O O . ASN A 1 90 ? -21.219 -22.010 1.287 1.00 84.06 90 ASN A O 1
ATOM 791 N N . SER A 1 91 ? -21.423 -21.717 3.495 1.00 91.00 91 SER A N 1
ATOM 792 C CA . SER A 1 91 ? -22.755 -21.103 3.413 1.00 91.00 91 SER A CA 1
ATOM 793 C C . SER A 1 91 ? -22.685 -19.652 2.922 1.00 91.00 91 SER A C 1
ATOM 795 O O . SER A 1 91 ? -21.683 -18.962 3.129 1.00 91.00 91 SER A O 1
ATOM 797 N N . LYS A 1 92 ? -23.754 -19.191 2.266 1.00 92.00 92 LYS A N 1
ATOM 798 C CA . LYS A 1 92 ? -23.899 -17.792 1.840 1.00 92.00 92 LYS A CA 1
ATOM 799 C C . LYS A 1 92 ? -23.944 -16.840 3.046 1.00 92.00 92 LYS A C 1
ATOM 801 O O . LYS A 1 92 ? -23.183 -15.885 3.073 1.00 92.00 92 LYS A O 1
ATOM 806 N N . ASP A 1 93 ? -24.708 -17.188 4.082 1.00 93.75 93 ASP A N 1
ATOM 807 C CA . ASP A 1 93 ? -24.832 -16.407 5.325 1.00 93.75 93 ASP A CA 1
ATOM 808 C C . ASP A 1 93 ? -23.475 -16.091 5.984 1.00 93.75 93 ASP A C 1
ATOM 810 O O . ASP A 1 93 ? -23.183 -14.941 6.304 1.00 93.75 93 ASP A O 1
ATOM 814 N N . ILE A 1 94 ? -22.585 -17.082 6.133 1.00 92.31 94 ILE A N 1
ATOM 815 C CA . ILE A 1 94 ? -21.267 -16.837 6.749 1.00 92.31 94 ILE A CA 1
ATOM 816 C C . ILE A 1 94 ? -20.393 -15.938 5.854 1.00 92.31 94 ILE A C 1
ATOM 818 O O . ILE A 1 94 ? -19.620 -15.125 6.364 1.00 92.31 94 ILE A O 1
ATOM 822 N N . ARG A 1 95 ? -20.502 -16.068 4.525 1.00 93.38 95 ARG A N 1
ATOM 823 C CA . ARG A 1 95 ? -19.771 -15.211 3.579 1.00 93.38 95 ARG A CA 1
ATOM 824 C C . ARG A 1 95 ? -20.241 -13.760 3.656 1.00 93.38 95 ARG A C 1
ATOM 826 O O . ARG A 1 95 ? -19.395 -12.868 3.699 1.00 93.38 95 ARG A O 1
ATOM 833 N N . ASP A 1 96 ? -21.550 -13.545 3.728 1.00 94.62 96 ASP A N 1
ATOM 834 C CA . ASP A 1 96 ? -22.142 -12.214 3.865 1.00 94.62 96 ASP A CA 1
ATOM 835 C C . ASP A 1 96 ? -21.709 -11.573 5.196 1.00 94.62 96 ASP A C 1
ATOM 837 O O . ASP A 1 96 ? -21.194 -10.456 5.197 1.00 94.62 96 ASP A O 1
ATOM 841 N N . LYS A 1 97 ? -21.722 -12.333 6.301 1.00 95.44 97 LYS A N 1
ATOM 842 C CA . LYS A 1 97 ? -21.192 -11.887 7.606 1.00 95.44 97 LYS A CA 1
ATOM 843 C C . LYS A 1 97 ? -19.709 -11.508 7.577 1.00 95.44 97 LYS A C 1
ATOM 845 O O . LYS A 1 97 ? -19.307 -10.554 8.243 1.00 95.44 97 LYS A O 1
ATOM 850 N N . LEU A 1 98 ? -18.870 -12.237 6.836 1.00 95.62 98 LEU A N 1
ATOM 851 C CA . LEU A 1 98 ? -17.451 -11.885 6.688 1.00 95.62 98 LEU A CA 1
ATOM 852 C C . LEU A 1 98 ? -17.268 -10.613 5.848 1.00 95.62 98 LEU A C 1
ATOM 854 O O . LEU A 1 98 ? -16.432 -9.773 6.179 1.00 95.62 98 LEU A O 1
ATOM 858 N N . LYS A 1 99 ? -18.067 -10.438 4.793 1.00 95.31 99 LYS A N 1
ATOM 859 C CA . LYS A 1 99 ? -18.062 -9.209 3.994 1.00 95.31 99 LYS A CA 1
ATOM 860 C C . LYS A 1 99 ? -18.487 -7.998 4.828 1.00 95.31 99 LYS A C 1
ATOM 862 O O . LYS A 1 99 ? -17.814 -6.970 4.807 1.00 95.31 99 LYS A O 1
ATOM 867 N N . GLU A 1 100 ? -19.558 -8.135 5.606 1.00 96.06 100 GLU A N 1
ATOM 868 C CA . GLU A 1 100 ? -20.009 -7.113 6.555 1.00 96.06 100 GLU A CA 1
ATOM 869 C C . GLU A 1 100 ? -18.942 -6.790 7.603 1.00 96.06 100 GLU A C 1
ATOM 871 O O . GLU A 1 100 ? -18.728 -5.619 7.916 1.00 96.06 100 GLU A O 1
ATOM 876 N N . LEU A 1 101 ? -18.228 -7.805 8.104 1.00 97.00 101 LEU A N 1
ATOM 877 C CA . LEU A 1 101 ? -17.107 -7.610 9.021 1.00 97.00 101 LEU A CA 1
ATOM 878 C C . LEU A 1 101 ? -16.015 -6.739 8.389 1.00 97.00 101 LEU A C 1
ATOM 880 O O . LEU A 1 101 ? -15.575 -5.785 9.026 1.00 97.00 101 LEU A O 1
ATOM 884 N N . TYR A 1 102 ? -15.600 -7.019 7.150 1.00 97.38 102 TYR A N 1
ATOM 885 C CA . TYR A 1 102 ? -14.600 -6.196 6.462 1.00 97.38 102 TYR A CA 1
ATOM 886 C C . TYR A 1 102 ? -15.059 -4.745 6.286 1.00 97.38 102 TYR A C 1
ATOM 888 O O . TYR A 1 102 ? -14.294 -3.828 6.585 1.00 97.38 102 TYR A O 1
ATOM 896 N N . LEU A 1 103 ? -16.313 -4.532 5.875 1.00 95.81 103 LEU A N 1
ATOM 897 C CA . LEU A 1 103 ? -16.889 -3.191 5.727 1.00 95.81 103 LEU A CA 1
ATOM 898 C C . LEU A 1 103 ? -16.952 -2.439 7.063 1.00 95.81 103 LEU A C 1
ATOM 900 O O . LEU A 1 103 ? -16.665 -1.244 7.123 1.00 95.81 103 LEU A O 1
ATOM 904 N N . LEU A 1 104 ? -17.323 -3.126 8.146 1.00 97.12 104 LEU A N 1
ATOM 905 C CA . LEU A 1 104 ? -17.354 -2.550 9.487 1.00 97.12 104 LEU A CA 1
ATOM 906 C C . LEU A 1 104 ? -15.953 -2.141 9.949 1.00 97.12 104 LEU A C 1
ATOM 908 O O . LEU A 1 104 ? -15.770 -1.024 10.429 1.00 97.12 104 LEU A O 1
ATOM 912 N N . ILE A 1 105 ? -14.979 -3.040 9.802 1.00 97.31 105 ILE A N 1
ATOM 913 C CA . ILE A 1 105 ? -13.584 -2.801 10.172 1.00 97.31 105 ILE A CA 1
ATOM 914 C C . ILE A 1 105 ? -13.052 -1.580 9.419 1.00 97.31 105 ILE A C 1
ATOM 916 O O . ILE A 1 105 ? -12.512 -0.664 10.032 1.00 97.31 105 ILE A O 1
ATOM 920 N N . GLU A 1 106 ? -13.269 -1.509 8.107 1.00 95.69 106 GLU A N 1
ATOM 921 C CA . GLU A 1 106 ? -12.834 -0.378 7.290 1.00 95.69 106 GLU A CA 1
ATOM 922 C C . GLU A 1 106 ? -13.424 0.959 7.766 1.00 95.69 106 GLU A C 1
ATOM 924 O O . GLU A 1 106 ? -12.695 1.952 7.875 1.00 95.69 106 GLU A O 1
ATOM 929 N N . LYS A 1 107 ? -14.720 0.988 8.108 1.00 96.75 107 LYS A N 1
ATOM 930 C CA . LYS A 1 107 ? -15.384 2.179 8.664 1.00 96.75 107 LYS A CA 1
ATOM 931 C C . LYS A 1 107 ? -14.788 2.579 10.013 1.00 96.75 107 LYS A C 1
ATOM 933 O O . LYS A 1 107 ? -14.524 3.759 10.237 1.00 96.75 107 LYS A O 1
ATOM 938 N N . ILE A 1 108 ? -14.539 1.606 10.888 1.00 97.00 108 ILE A N 1
ATOM 939 C CA . ILE A 1 108 ? -13.956 1.831 12.215 1.00 97.00 108 ILE A CA 1
ATOM 940 C C . ILE A 1 108 ? -12.541 2.400 12.104 1.00 97.00 108 ILE A C 1
ATOM 942 O O . ILE A 1 108 ? -12.270 3.453 12.680 1.00 97.00 108 ILE A O 1
ATOM 946 N N . TYR A 1 109 ? -11.660 1.772 11.323 1.00 97.38 109 TYR A N 1
ATOM 947 C CA . TYR A 1 109 ? -10.300 2.279 11.137 1.00 97.38 109 TYR A CA 1
ATOM 948 C C . TYR A 1 109 ? -10.282 3.644 10.436 1.00 97.38 109 TYR A C 1
ATOM 950 O O . TYR A 1 109 ? -9.473 4.486 10.804 1.00 97.38 109 TYR A O 1
ATOM 958 N N . SER A 1 110 ? -11.194 3.915 9.494 1.00 95.56 110 SER A N 1
ATOM 959 C CA . SER A 1 110 ? -11.318 5.255 8.888 1.00 95.56 110 SER A CA 1
ATOM 960 C C . SER A 1 110 ? -11.730 6.314 9.915 1.00 95.56 110 SER A C 1
ATOM 962 O O . SER A 1 110 ? -11.166 7.404 9.941 1.00 95.56 110 SER A O 1
ATOM 964 N N . SER A 1 111 ? -12.679 5.986 10.797 1.00 95.06 111 SER A N 1
ATOM 965 C CA . SER A 1 111 ? -13.086 6.879 11.884 1.00 95.06 111 SER A CA 1
ATOM 966 C C . SER A 1 111 ? -11.949 7.132 12.876 1.00 95.06 111 SER A C 1
ATOM 968 O O . SER A 1 111 ? -11.770 8.268 13.310 1.00 95.06 111 SER A O 1
ATOM 970 N N . LEU A 1 112 ? -11.185 6.100 13.239 1.00 94.75 112 LEU A N 1
ATOM 971 C CA . LEU A 1 112 ? -10.041 6.243 14.139 1.00 94.75 112 LEU A CA 1
ATOM 972 C C . LEU A 1 112 ? -8.918 7.058 13.508 1.00 94.75 112 LEU A C 1
ATOM 974 O O . LEU A 1 112 ? -8.330 7.896 14.178 1.00 94.75 112 LEU A O 1
ATOM 978 N N . GLU A 1 113 ? -8.639 6.848 12.225 1.00 94.00 113 GLU A N 1
ATOM 979 C CA . GLU A 1 113 ? -7.628 7.616 11.505 1.00 94.00 113 GLU A CA 1
ATOM 980 C C . GLU A 1 113 ? -7.952 9.112 11.522 1.00 94.00 113 GLU A C 1
ATOM 982 O O . GLU A 1 113 ? -7.072 9.905 11.847 1.00 94.00 113 GLU A O 1
ATOM 987 N N . ALA A 1 114 ? -9.211 9.493 11.275 1.00 92.38 114 ALA A N 1
ATOM 988 C CA . ALA A 1 114 ? -9.651 10.886 11.366 1.00 92.38 114 ALA A CA 1
ATOM 989 C C . ALA A 1 114 ? -9.415 11.482 12.768 1.00 92.38 114 ALA A C 1
ATOM 991 O O . ALA A 1 114 ? -8.903 12.592 12.887 1.00 92.38 114 ALA A O 1
ATOM 992 N N . LEU A 1 115 ? -9.705 10.721 13.830 1.00 91.06 115 LEU A N 1
ATOM 993 C CA . LEU A 1 115 ? -9.448 11.154 15.211 1.00 91.06 115 LEU A CA 1
ATOM 994 C C . LEU A 1 115 ? -7.951 11.276 15.514 1.00 91.06 115 LEU A C 1
ATOM 996 O O . LEU A 1 115 ? -7.527 12.200 16.201 1.00 91.06 115 LEU A O 1
ATOM 1000 N N . TYR A 1 116 ? -7.130 10.358 15.003 1.00 91.69 116 TYR A N 1
ATOM 1001 C CA . TYR A 1 116 ? -5.682 10.429 15.175 1.00 91.69 116 TYR A CA 1
ATOM 1002 C C . TYR A 1 116 ? -5.056 11.595 14.400 1.00 91.69 116 TYR A C 1
ATOM 1004 O O . TYR A 1 116 ? -4.067 12.153 14.873 1.00 91.69 116 TYR A O 1
ATOM 1012 N N . ILE A 1 117 ? -5.630 11.977 13.254 1.00 89.81 117 ILE A N 1
ATOM 1013 C CA . ILE A 1 117 ? -5.253 13.187 12.510 1.00 89.81 117 ILE A CA 1
ATOM 1014 C C . ILE A 1 117 ? -5.568 14.434 13.338 1.00 89.81 117 ILE A C 1
ATOM 1016 O O . ILE A 1 117 ? -4.673 15.246 13.547 1.00 89.81 117 ILE A O 1
ATOM 1020 N N . GLU A 1 118 ? -6.792 14.548 13.866 1.00 88.44 118 GLU A N 1
ATOM 1021 C CA . GLU A 1 118 ? -7.219 15.683 14.703 1.00 88.44 118 GLU A CA 1
ATOM 1022 C C . GLU A 1 118 ? -6.296 15.889 15.917 1.00 88.44 118 GLU A C 1
ATOM 1024 O O . GLU A 1 118 ? -6.002 17.015 16.305 1.00 88.44 118 GLU A O 1
ATOM 1029 N N . LYS A 1 119 ? -5.794 14.795 16.503 1.00 86.38 119 LYS A N 1
ATOM 1030 C CA . LYS A 1 119 ? -4.888 14.825 17.663 1.00 86.38 119 LYS A CA 1
ATOM 1031 C C . LYS A 1 119 ? -3.396 14.847 17.307 1.00 86.38 119 LYS A C 1
ATOM 1033 O O . LYS A 1 119 ? -2.570 14.757 18.209 1.00 86.38 119 LYS A O 1
ATOM 1038 N N . ALA A 1 120 ? -3.032 14.911 16.024 1.00 87.31 120 ALA A N 1
ATOM 1039 C CA . ALA A 1 120 ? -1.646 14.834 15.544 1.00 87.31 120 ALA A CA 1
ATOM 1040 C C . ALA A 1 120 ? -0.859 13.583 16.017 1.00 87.31 120 ALA A C 1
ATOM 1042 O O . ALA A 1 120 ? 0.373 13.572 16.065 1.00 87.31 120 ALA A O 1
ATOM 1043 N N . PHE A 1 121 ? -1.545 12.478 16.332 1.00 89.56 121 PHE A N 1
ATOM 1044 C CA . PHE A 1 121 ? -0.921 11.223 16.772 1.00 89.56 121 PHE A CA 1
ATOM 1045 C C . PHE A 1 121 ? -0.421 10.413 15.568 1.00 89.56 121 PHE A C 1
ATOM 1047 O O . PHE A 1 121 ? -0.983 9.381 15.194 1.00 89.56 121 PHE A O 1
ATOM 1054 N N . ASN A 1 122 ? 0.667 10.882 14.953 1.00 87.19 122 ASN A N 1
ATOM 1055 C CA . ASN A 1 122 ? 1.186 10.365 13.684 1.00 87.19 122 ASN A CA 1
ATOM 1056 C C . ASN A 1 122 ? 1.504 8.859 13.689 1.00 87.19 122 ASN A C 1
ATOM 1058 O O . ASN A 1 122 ? 1.193 8.168 12.718 1.00 87.19 122 ASN A O 1
ATOM 1062 N N . GLN A 1 123 ? 2.073 8.327 14.775 1.00 88.62 123 GLN A N 1
ATOM 1063 C CA . GLN A 1 123 ? 2.413 6.901 14.860 1.00 88.62 123 GLN A CA 1
ATOM 1064 C C . GLN A 1 123 ? 1.159 6.010 14.873 1.00 88.62 123 GLN A C 1
ATOM 1066 O O . GLN A 1 123 ? 1.098 5.004 14.162 1.00 88.62 123 GLN A O 1
ATOM 1071 N N . SER A 1 124 ? 0.136 6.395 15.637 1.00 90.31 124 SER A N 1
ATOM 1072 C CA . SER A 1 124 ? -1.120 5.644 15.714 1.00 90.31 124 SER A CA 1
ATOM 1073 C C . SER A 1 124 ? -1.995 5.844 14.487 1.00 90.31 124 SER A C 1
ATOM 1075 O O . SER A 1 124 ? -2.587 4.869 14.022 1.00 90.31 124 SER A O 1
ATOM 1077 N N . LYS A 1 125 ? -1.989 7.042 13.884 1.00 91.56 125 LYS A N 1
ATOM 1078 C CA . LYS A 1 125 ? -2.553 7.295 12.549 1.00 91.56 125 LYS A CA 1
ATOM 1079 C C . LYS A 1 125 ? -2.002 6.289 11.541 1.00 91.56 125 LYS A C 1
ATOM 1081 O O . LYS A 1 125 ? -2.770 5.572 10.905 1.00 91.56 125 LYS A O 1
ATOM 1086 N N . LYS A 1 126 ? -0.673 6.182 11.455 1.00 90.38 126 LYS A N 1
ATOM 1087 C CA . LYS A 1 126 ? 0.018 5.261 10.548 1.00 90.38 126 LYS A CA 1
ATOM 1088 C C . LYS A 1 126 ? -0.388 3.806 10.779 1.00 90.38 126 LYS A C 1
ATOM 1090 O O . LYS A 1 126 ? -0.844 3.154 9.847 1.00 90.38 126 LYS A O 1
ATOM 1095 N N . LYS A 1 127 ? -0.298 3.310 12.019 1.00 91.75 127 LYS A N 1
ATOM 1096 C CA . LYS A 1 127 ? -0.667 1.920 12.352 1.00 91.75 127 LYS A CA 1
ATOM 1097 C C . LYS A 1 127 ? -2.131 1.611 12.006 1.00 91.75 127 LYS A C 1
ATOM 1099 O O . LYS A 1 127 ? -2.448 0.534 11.506 1.00 91.75 127 LYS A O 1
ATOM 1104 N N . THR A 1 128 ? -3.023 2.566 12.262 1.00 93.75 128 THR A N 1
ATOM 1105 C CA . THR A 1 128 ? -4.460 2.478 11.953 1.00 93.75 128 THR A CA 1
ATOM 1106 C C . THR A 1 128 ? -4.691 2.419 10.443 1.00 93.75 128 THR A C 1
ATOM 1108 O O . THR A 1 128 ? -5.442 1.568 9.966 1.00 93.75 128 THR A O 1
ATOM 1111 N N . TYR A 1 129 ? -3.999 3.266 9.677 1.00 92.75 129 TYR A N 1
ATOM 1112 C CA . TYR A 1 129 ? -4.044 3.262 8.217 1.00 92.75 129 TYR A CA 1
ATOM 1113 C C . TYR A 1 129 ? -3.507 1.950 7.622 1.00 92.75 129 TYR A C 1
ATOM 1115 O O . TYR A 1 129 ? -4.175 1.344 6.786 1.00 92.75 129 TYR A O 1
ATOM 1123 N N . GLU A 1 130 ? -2.352 1.459 8.081 1.00 92.75 130 GLU A N 1
ATOM 1124 C CA . GLU A 1 130 ? -1.772 0.184 7.629 1.00 92.75 130 GLU A CA 1
ATOM 1125 C C . GLU A 1 130 ? -2.750 -0.976 7.840 1.00 92.75 130 GLU A C 1
ATOM 1127 O O . GLU A 1 130 ? -3.023 -1.748 6.915 1.00 92.75 130 GLU A O 1
ATOM 1132 N N . ARG A 1 131 ? -3.350 -1.063 9.035 1.00 94.69 131 ARG A N 1
ATOM 1133 C CA . ARG A 1 131 ? -4.324 -2.111 9.346 1.00 94.69 131 ARG A CA 1
ATOM 1134 C C . ARG A 1 131 ? -5.592 -1.985 8.499 1.00 94.69 131 ARG A C 1
ATOM 1136 O O . ARG A 1 131 ? -6.095 -2.994 8.002 1.00 94.69 131 ARG A O 1
ATOM 1143 N N . LYS A 1 132 ? -6.068 -0.758 8.254 1.00 95.50 132 LYS A N 1
ATOM 1144 C CA . LYS A 1 132 ? -7.170 -0.484 7.316 1.00 95.50 132 LYS A CA 1
ATOM 1145 C C . LYS A 1 132 ? -6.871 -1.045 5.924 1.00 95.50 132 LYS A C 1
ATOM 1147 O O . LYS A 1 132 ? -7.707 -1.745 5.351 1.00 95.50 132 LYS A O 1
ATOM 1152 N N . MET A 1 133 ? -5.685 -0.754 5.385 1.00 95.44 133 MET A N 1
ATOM 1153 C CA . MET A 1 133 ? -5.268 -1.224 4.060 1.00 95.44 133 MET A CA 1
ATOM 1154 C C . MET A 1 133 ? -5.138 -2.750 4.009 1.00 95.44 133 MET A C 1
ATOM 1156 O O . MET A 1 133 ? -5.557 -3.365 3.027 1.00 95.44 133 MET A O 1
ATOM 1160 N N . GLU A 1 134 ? -4.632 -3.377 5.074 1.00 95.00 134 GLU A N 1
ATOM 1161 C CA . GLU A 1 134 ? -4.526 -4.835 5.172 1.00 95.00 134 GLU A CA 1
ATOM 1162 C C . GLU A 1 134 ? -5.901 -5.512 5.074 1.00 95.00 134 GLU A C 1
ATOM 1164 O O . GLU A 1 134 ? -6.085 -6.426 4.265 1.00 95.00 134 GLU A O 1
ATOM 1169 N N . PHE A 1 135 ? -6.886 -5.051 5.850 1.00 95.69 135 PHE A N 1
ATOM 1170 C CA . PHE A 1 135 ? -8.245 -5.595 5.799 1.00 95.69 135 PHE A CA 1
ATOM 1171 C C . PHE A 1 135 ? -8.927 -5.331 4.455 1.00 95.69 135 PHE A C 1
ATOM 1173 O O . PHE A 1 135 ? -9.576 -6.231 3.920 1.00 95.69 135 PHE A O 1
ATOM 1180 N N . ARG A 1 136 ? -8.720 -4.154 3.851 1.00 95.38 136 ARG A N 1
ATOM 1181 C CA . ARG A 1 136 ? -9.232 -3.849 2.506 1.00 95.38 136 ARG A CA 1
ATOM 1182 C C . ARG A 1 136 ? -8.650 -4.797 1.452 1.00 95.38 136 ARG A C 1
ATOM 1184 O O . ARG A 1 136 ? -9.389 -5.358 0.643 1.00 95.38 136 ARG A O 1
ATOM 1191 N N . LYS A 1 137 ? -7.343 -5.064 1.508 1.00 96.31 137 LYS A N 1
ATOM 1192 C CA . LYS A 1 137 ? -6.675 -6.049 0.645 1.00 96.31 137 LYS A CA 1
ATOM 1193 C C . LYS A 1 137 ? -7.249 -7.456 0.847 1.00 96.31 137 LYS A C 1
ATOM 1195 O O . LYS A 1 137 ? -7.543 -8.140 -0.135 1.00 96.31 137 LYS A O 1
ATOM 1200 N N . LYS A 1 138 ? -7.439 -7.903 2.097 1.00 95.31 138 LYS A N 1
ATOM 1201 C CA . LYS A 1 138 ? -8.064 -9.208 2.397 1.00 95.31 138 LYS A CA 1
ATOM 1202 C C . LYS A 1 138 ? -9.492 -9.293 1.848 1.00 95.31 138 LYS A C 1
ATOM 1204 O O . LYS A 1 138 ? -9.832 -10.301 1.231 1.00 95.31 138 LYS A O 1
ATOM 1209 N N . SER A 1 139 ? -10.272 -8.220 1.983 1.00 95.00 139 SER A N 1
ATOM 1210 C CA . SER A 1 139 ? -11.617 -8.104 1.414 1.00 95.00 139 SER A CA 1
ATOM 1211 C C . SER A 1 139 ? -11.616 -8.276 -0.110 1.00 95.00 139 SER A C 1
ATOM 1213 O O . SER A 1 139 ? -12.364 -9.098 -0.636 1.00 95.00 139 SER A O 1
ATOM 1215 N N . PHE A 1 140 ? -10.704 -7.620 -0.841 1.00 95.69 140 PHE A N 1
ATOM 1216 C CA . PHE A 1 140 ? -10.606 -7.804 -2.296 1.00 95.69 140 PHE A CA 1
ATOM 1217 C C . PHE A 1 140 ? -10.261 -9.234 -2.706 1.00 95.69 140 PHE A C 1
ATOM 1219 O O . PHE A 1 140 ? -10.840 -9.749 -3.664 1.00 95.69 140 PHE A O 1
ATOM 1226 N N . ARG A 1 141 ? -9.364 -9.904 -1.971 1.00 94.62 141 ARG A N 1
ATOM 1227 C CA . ARG A 1 141 ? -9.065 -11.324 -2.212 1.00 94.62 141 ARG A CA 1
ATOM 1228 C C . ARG A 1 141 ? -10.298 -12.195 -1.991 1.00 94.62 141 ARG A C 1
ATOM 1230 O O . ARG A 1 141 ? -10.557 -13.096 -2.784 1.00 94.62 141 ARG A O 1
ATOM 1237 N N . PHE A 1 142 ? -11.042 -11.928 -0.921 1.00 92.88 142 PHE A N 1
ATOM 1238 C CA . PHE A 1 142 ? -12.264 -12.647 -0.582 1.00 92.88 142 PHE A CA 1
ATOM 1239 C C . PHE A 1 142 ? -13.360 -12.456 -1.643 1.00 92.88 142 PHE A C 1
ATOM 1241 O O . PHE A 1 142 ? -13.987 -13.424 -2.067 1.00 92.88 142 PHE A O 1
ATOM 1248 N N . GLU A 1 143 ? -13.521 -11.235 -2.153 1.00 92.31 143 GLU A N 1
ATOM 1249 C CA . GLU A 1 143 ? -14.462 -10.894 -3.227 1.00 92.31 143 GLU A CA 1
ATOM 1250 C C . GLU A 1 143 ? -13.986 -11.308 -4.634 1.00 92.31 143 GLU A C 1
ATOM 1252 O O . GLU A 1 143 ? -14.643 -10.978 -5.620 1.00 92.31 143 GLU A O 1
ATOM 1257 N N . LYS A 1 144 ? -12.853 -12.019 -4.753 1.00 93.56 144 LYS A N 1
ATOM 1258 C CA . LYS A 1 144 ? -12.224 -12.426 -6.028 1.00 93.56 144 LYS A CA 1
ATOM 1259 C C . LYS A 1 144 ? -11.851 -11.254 -6.952 1.00 93.56 144 LYS A C 1
ATOM 1261 O O . LYS A 1 144 ? -11.696 -11.423 -8.159 1.00 93.56 144 LYS A O 1
ATOM 1266 N N . LYS A 1 145 ? -11.650 -10.059 -6.396 1.00 95.56 145 LYS A N 1
ATOM 1267 C CA . LYS A 1 145 ? -11.180 -8.865 -7.117 1.00 95.56 145 LYS A CA 1
ATOM 1268 C C . LYS A 1 145 ? -9.651 -8.873 -7.199 1.00 95.56 145 LYS A C 1
ATOM 1270 O O . LYS A 1 145 ? -8.985 -8.059 -6.562 1.00 95.56 145 LYS A O 1
ATOM 1275 N N . TYR A 1 146 ? -9.092 -9.813 -7.964 1.00 94.31 146 TYR A N 1
ATOM 1276 C CA . TYR A 1 146 ? -7.646 -10.078 -7.988 1.00 94.31 146 TYR A CA 1
ATOM 1277 C C . TYR A 1 146 ? -6.798 -8.895 -8.463 1.00 94.31 146 TYR A C 1
ATOM 1279 O O . TYR A 1 146 ? -5.736 -8.677 -7.894 1.00 94.31 146 TYR A O 1
ATOM 1287 N N . LEU A 1 147 ? -7.278 -8.098 -9.424 1.00 92.31 147 LEU A N 1
ATOM 1288 C CA . LEU A 1 147 ? -6.563 -6.902 -9.892 1.00 92.31 147 LEU A CA 1
ATOM 1289 C C . LEU A 1 147 ? -6.356 -5.886 -8.758 1.00 92.31 147 LEU A C 1
ATOM 1291 O O . LEU A 1 147 ? -5.229 -5.491 -8.478 1.00 92.31 147 LEU A O 1
ATOM 1295 N N . ARG A 1 148 ? -7.428 -5.542 -8.032 1.00 93.19 148 ARG A N 1
ATOM 1296 C CA . AR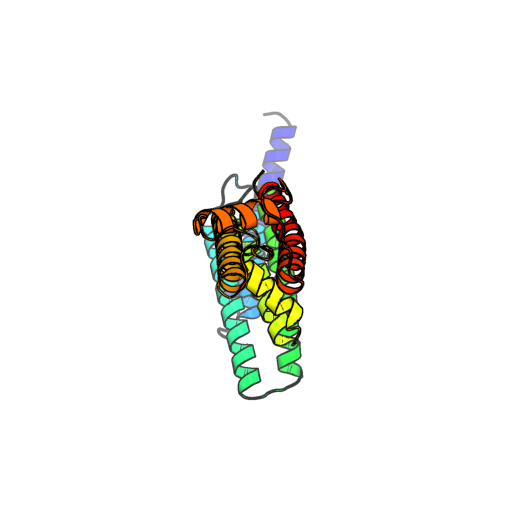G A 1 148 ? -7.352 -4.636 -6.870 1.00 93.19 148 ARG A CA 1
ATOM 1297 C C . ARG A 1 148 ? -6.557 -5.242 -5.720 1.00 93.19 148 ARG A C 1
ATOM 1299 O O . ARG A 1 148 ? -5.839 -4.547 -5.015 1.00 93.19 148 ARG A O 1
ATOM 1306 N N . TRP A 1 149 ? -6.680 -6.550 -5.507 1.00 95.88 149 TRP A N 1
ATOM 1307 C CA . TRP A 1 149 ? -5.854 -7.237 -4.519 1.00 95.88 149 TRP A CA 1
ATOM 1308 C C . TRP A 1 149 ? -4.362 -7.131 -4.862 1.00 95.88 149 TRP A C 1
ATOM 1310 O O . TRP A 1 149 ? -3.563 -6.848 -3.970 1.00 95.88 149 TRP A O 1
ATOM 1320 N N . PHE A 1 150 ? -4.002 -7.330 -6.132 1.00 92.88 150 PHE A N 1
ATOM 1321 C CA . PHE A 1 150 ? -2.627 -7.252 -6.613 1.00 92.88 150 PHE A CA 1
ATOM 1322 C C . PHE A 1 150 ? -2.067 -5.837 -6.484 1.00 92.88 150 PHE A C 1
ATOM 1324 O O . PHE A 1 150 ? -0.964 -5.682 -5.978 1.00 92.88 150 PHE A O 1
ATOM 1331 N N . GLU A 1 151 ? -2.845 -4.812 -6.832 1.00 90.94 151 GLU A N 1
ATOM 1332 C CA . GLU A 1 151 ? -2.487 -3.404 -6.619 1.00 90.94 151 GLU A CA 1
ATOM 1333 C C . GLU A 1 151 ? -2.107 -3.131 -5.151 1.00 90.94 151 GLU A C 1
ATOM 1335 O O . GLU A 1 151 ? -1.029 -2.618 -4.856 1.00 90.94 151 GLU A O 1
ATOM 1340 N N . TYR A 1 152 ? -2.943 -3.557 -4.200 1.00 91.88 152 TYR A N 1
ATOM 1341 C CA . TYR A 1 152 ? -2.674 -3.364 -2.771 1.00 91.88 152 TYR A CA 1
ATOM 1342 C C . TYR A 1 152 ? -1.520 -4.229 -2.258 1.00 91.88 152 TYR A C 1
ATOM 1344 O O . TYR A 1 152 ? -0.777 -3.806 -1.376 1.00 91.88 152 TYR A O 1
ATOM 1352 N N . PHE A 1 153 ? -1.365 -5.444 -2.783 1.00 92.69 153 PHE A N 1
ATOM 1353 C CA . PHE A 1 153 ? -0.223 -6.302 -2.478 1.00 92.69 153 PHE A CA 1
ATOM 1354 C C . PHE A 1 153 ? 1.089 -5.678 -2.972 1.00 92.69 153 PHE A C 1
ATOM 1356 O O . PHE A 1 153 ? 2.075 -5.646 -2.235 1.00 92.69 153 PHE A O 1
ATOM 1363 N N . PHE A 1 154 ? 1.086 -5.129 -4.185 1.00 90.88 154 PHE A N 1
ATOM 1364 C CA . PHE A 1 154 ? 2.213 -4.411 -4.757 1.00 90.88 154 PHE A CA 1
ATOM 1365 C C . PHE A 1 154 ? 2.564 -3.188 -3.903 1.00 90.88 154 PHE A C 1
ATOM 1367 O O . PHE A 1 154 ? 3.713 -3.048 -3.489 1.00 90.88 154 PHE A O 1
ATOM 1374 N N . LEU A 1 155 ? 1.581 -2.358 -3.539 1.00 89.50 155 LEU A N 1
ATOM 1375 C CA . LEU A 1 155 ? 1.789 -1.188 -2.676 1.00 89.50 155 LEU A CA 1
ATOM 1376 C C . LEU A 1 155 ? 2.296 -1.556 -1.273 1.00 89.50 155 LEU A C 1
ATOM 1378 O O . LEU A 1 155 ? 3.142 -0.858 -0.716 1.00 89.50 155 LEU A O 1
ATOM 1382 N N . GLU A 1 156 ? 1.825 -2.659 -0.689 1.00 92.69 156 GLU A N 1
ATOM 1383 C CA . GLU A 1 156 ? 2.331 -3.161 0.593 1.00 92.69 156 GLU A CA 1
ATOM 1384 C C . GLU A 1 156 ? 3.826 -3.486 0.516 1.00 92.69 156 GLU A C 1
ATOM 1386 O O . GLU A 1 156 ? 4.605 -3.063 1.373 1.00 92.69 156 GLU A O 1
ATOM 1391 N N . LYS A 1 157 ? 4.232 -4.244 -0.509 1.00 90.81 157 LYS A N 1
ATOM 1392 C CA . LYS A 1 157 ? 5.612 -4.719 -0.645 1.00 90.81 157 LYS A CA 1
ATOM 1393 C C . LYS A 1 157 ? 6.576 -3.619 -1.050 1.00 90.81 157 LYS A C 1
ATOM 1395 O O . LYS A 1 157 ? 7.689 -3.586 -0.533 1.00 90.81 157 LYS A O 1
ATOM 1400 N N . THR A 1 158 ? 6.145 -2.717 -1.923 1.00 89.00 158 THR A N 1
ATOM 1401 C CA . THR A 1 158 ? 7.018 -1.682 -2.481 1.00 89.00 158 THR A CA 1
ATOM 1402 C C . THR A 1 158 ? 7.138 -0.447 -1.594 1.00 89.00 158 THR A C 1
ATOM 1404 O O . THR A 1 158 ? 8.235 0.068 -1.414 1.00 89.00 158 THR A O 1
ATOM 1407 N N . SER A 1 159 ? 6.046 0.015 -0.978 1.00 85.94 159 SER A N 1
ATOM 1408 C CA . SER A 1 159 ? 6.030 1.287 -0.238 1.00 85.94 159 SER A CA 1
ATOM 1409 C C . SER A 1 159 ? 5.406 1.209 1.154 1.00 85.94 159 SER A C 1
ATOM 1411 O O . SER A 1 159 ? 5.283 2.243 1.811 1.00 85.94 159 SER A O 1
ATOM 1413 N N . ASN A 1 160 ? 5.027 0.019 1.640 1.00 87.62 160 ASN A N 1
ATOM 1414 C CA . ASN A 1 160 ? 4.258 -0.140 2.881 1.00 87.62 160 ASN A CA 1
ATOM 1415 C C . ASN A 1 160 ? 2.928 0.644 2.841 1.00 87.62 160 ASN A C 1
ATOM 1417 O O . ASN A 1 160 ? 2.601 1.380 3.767 1.00 87.62 160 ASN A O 1
ATOM 1421 N N . TYR A 1 161 ? 2.183 0.524 1.734 1.00 86.12 161 TYR A N 1
ATOM 1422 C CA . TYR A 1 161 ? 0.962 1.298 1.444 1.00 86.12 161 TYR A CA 1
ATOM 1423 C C . TYR A 1 161 ? 1.172 2.818 1.336 1.00 86.12 161 TYR A C 1
ATOM 1425 O O . TYR A 1 161 ? 0.271 3.607 1.657 1.00 86.12 161 TYR A O 1
ATOM 1433 N N . GLY A 1 162 ? 2.341 3.235 0.853 1.00 82.12 162 GLY A N 1
ATOM 1434 C CA . GLY A 1 162 ? 2.661 4.642 0.659 1.00 82.12 162 GLY A CA 1
ATOM 1435 C C . GLY A 1 162 ? 3.149 5.334 1.935 1.00 82.12 162 GLY A C 1
ATOM 1436 O O . GLY A 1 162 ? 2.687 6.432 2.236 1.00 82.12 162 GLY A O 1
ATOM 1437 N N . ASP A 1 163 ? 4.038 4.694 2.693 1.00 81.25 163 ASP A N 1
ATOM 1438 C CA . ASP A 1 163 ? 4.605 5.238 3.935 1.00 81.25 163 ASP A CA 1
ATOM 1439 C C . ASP A 1 163 ? 6.147 5.257 3.945 1.00 81.25 163 ASP A C 1
ATOM 1441 O O . ASP A 1 163 ? 6.760 6.182 4.481 1.00 81.25 163 ASP A O 1
ATOM 1445 N N . SER A 1 164 ? 6.809 4.274 3.328 1.00 86.25 164 SER A N 1
ATOM 1446 C CA . SER A 1 164 ? 8.270 4.169 3.377 1.00 86.25 164 SER A CA 1
ATOM 1447 C C . SER A 1 164 ? 8.937 4.678 2.100 1.00 86.25 164 SER A C 1
ATOM 1449 O O . SER A 1 164 ? 9.059 3.950 1.114 1.00 86.25 164 SER A O 1
ATOM 1451 N N . PHE A 1 165 ? 9.449 5.911 2.160 1.00 86.06 165 PHE A N 1
ATOM 1452 C CA . PHE A 1 165 ? 10.253 6.529 1.096 1.00 86.06 165 PHE A CA 1
ATOM 1453 C C . PHE A 1 165 ? 11.455 5.665 0.691 1.00 86.06 165 PHE A C 1
ATOM 1455 O O . PHE A 1 165 ? 11.711 5.463 -0.490 1.00 86.06 165 PHE A O 1
ATOM 1462 N N . PHE A 1 166 ? 12.175 5.116 1.675 1.00 87.06 166 PHE A N 1
ATOM 1463 C CA . PHE A 1 166 ? 13.378 4.325 1.415 1.00 87.06 166 PHE A CA 1
ATOM 1464 C C . PHE A 1 166 ? 13.070 3.024 0.664 1.00 87.06 166 PHE A C 1
ATOM 1466 O O . PHE A 1 166 ? 13.764 2.695 -0.293 1.00 87.06 166 PHE A O 1
ATOM 1473 N N . ARG A 1 167 ? 12.001 2.306 1.049 1.00 90.62 167 ARG A N 1
ATOM 1474 C CA . ARG A 1 167 ? 11.574 1.095 0.326 1.00 90.62 167 ARG A CA 1
ATOM 1475 C C . ARG A 1 167 ? 11.218 1.421 -1.120 1.00 90.62 167 ARG A C 1
ATOM 1477 O O . ARG A 1 167 ? 11.630 0.693 -2.012 1.00 90.62 167 ARG A O 1
ATOM 1484 N N . TRP A 1 168 ? 10.540 2.546 -1.336 1.00 91.75 168 TRP A N 1
ATOM 1485 C CA . TRP A 1 168 ? 10.163 2.993 -2.669 1.00 91.75 168 TRP A CA 1
ATOM 1486 C C . TRP A 1 168 ? 11.363 3.394 -3.544 1.00 91.75 168 TRP A C 1
ATOM 1488 O O . TRP A 1 168 ? 11.433 3.041 -4.725 1.00 91.75 168 TRP A O 1
ATOM 1498 N N . GLY A 1 169 ? 12.342 4.091 -2.960 1.00 92.06 169 GLY A N 1
ATOM 1499 C CA . GLY A 1 169 ? 13.612 4.391 -3.623 1.00 92.06 169 GLY A CA 1
ATOM 1500 C C . GLY A 1 169 ? 14.355 3.114 -4.018 1.00 92.06 169 GLY A C 1
ATOM 1501 O O . GLY A 1 169 ? 14.764 2.971 -5.168 1.00 92.06 169 GLY A O 1
ATOM 1502 N N . LEU A 1 170 ? 14.434 2.139 -3.105 1.00 93.50 170 LEU A N 1
ATOM 1503 C CA . LEU A 1 170 ? 15.042 0.837 -3.381 1.00 93.50 170 LEU A CA 1
ATOM 1504 C C . LEU A 1 170 ? 14.305 0.077 -4.494 1.00 93.50 170 LEU A C 1
ATOM 1506 O O . LEU A 1 170 ? 14.955 -0.488 -5.367 1.00 93.50 170 LEU A O 1
ATOM 1510 N N . THR A 1 171 ? 12.969 0.072 -4.512 1.00 93.88 171 THR A N 1
ATOM 1511 C CA . THR A 1 171 ? 12.217 -0.596 -5.586 1.00 93.88 171 THR A CA 1
ATOM 1512 C C . THR A 1 171 ? 12.403 0.067 -6.940 1.00 93.88 171 THR A C 1
ATOM 1514 O O . THR A 1 171 ? 12.506 -0.640 -7.936 1.00 93.88 171 THR A O 1
ATOM 1517 N N . SER A 1 172 ? 12.492 1.399 -6.977 1.00 93.75 172 SER A N 1
ATOM 1518 C CA . SER A 1 172 ? 12.738 2.147 -8.217 1.00 93.75 172 SER A CA 1
ATOM 1519 C C . SER A 1 172 ? 14.146 1.865 -8.752 1.00 93.75 172 SER A C 1
ATOM 1521 O O . SER A 1 172 ? 14.323 1.619 -9.941 1.00 93.75 172 SER A O 1
ATOM 1523 N N . PHE A 1 173 ? 15.139 1.806 -7.858 1.00 94.38 173 PHE A N 1
ATOM 1524 C CA . PHE A 1 173 ? 16.510 1.430 -8.202 1.00 94.38 173 PHE A CA 1
ATOM 1525 C C . PHE A 1 173 ? 16.610 -0.014 -8.714 1.00 94.38 173 PHE A C 1
ATOM 1527 O O . PHE A 1 173 ? 17.225 -0.263 -9.746 1.00 94.38 173 PHE A O 1
ATOM 1534 N N . LEU A 1 174 ? 15.968 -0.973 -8.035 1.00 95.62 174 LEU A N 1
ATOM 1535 C CA . LEU A 1 174 ? 15.937 -2.369 -8.483 1.00 95.62 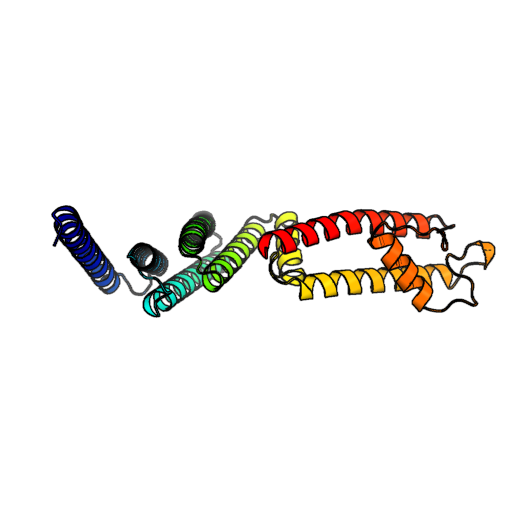174 LEU A CA 1
ATOM 1536 C C . LEU A 1 174 ? 15.220 -2.525 -9.827 1.00 95.62 174 LEU A C 1
ATOM 1538 O O . LEU A 1 174 ? 15.660 -3.319 -10.652 1.00 95.62 174 LEU A O 1
ATOM 1542 N N . PHE A 1 175 ? 14.147 -1.766 -10.062 1.00 95.88 175 PHE A N 1
ATOM 1543 C CA . PHE A 1 175 ? 13.477 -1.735 -11.358 1.00 95.88 175 PHE A CA 1
ATOM 1544 C C . PHE A 1 175 ? 14.434 -1.260 -12.457 1.00 95.88 175 PHE A C 1
ATOM 1546 O O . PHE A 1 175 ? 14.609 -1.974 -13.441 1.00 95.88 175 PHE A O 1
ATOM 1553 N N . ALA A 1 176 ? 15.129 -0.137 -12.249 1.00 96.50 176 ALA A N 1
ATOM 1554 C CA . ALA A 1 176 ? 16.132 0.351 -13.195 1.00 96.50 176 ALA A CA 1
ATOM 1555 C C . ALA A 1 176 ? 17.247 -0.685 -13.445 1.00 96.50 176 ALA A C 1
ATOM 1557 O O . ALA A 1 176 ? 17.630 -0.953 -14.578 1.00 96.50 176 ALA A O 1
ATOM 1558 N N . MET A 1 177 ? 17.721 -1.363 -12.397 1.00 97.19 177 MET A N 1
ATOM 1559 C CA . MET A 1 177 ? 18.746 -2.405 -12.524 1.00 97.19 177 MET A CA 1
ATOM 1560 C C . MET A 1 177 ? 18.267 -3.619 -13.343 1.00 97.19 177 MET A C 1
ATOM 1562 O O . MET A 1 177 ? 19.035 -4.196 -14.119 1.00 97.19 177 MET A O 1
ATOM 1566 N N . VAL A 1 178 ? 16.994 -4.006 -13.208 1.00 97.50 178 VAL A N 1
ATOM 1567 C CA . VAL A 1 178 ? 16.384 -5.068 -14.026 1.00 97.50 178 VAL A CA 1
ATOM 1568 C C . VAL A 1 178 ? 16.293 -4.637 -15.489 1.00 97.50 178 VAL A C 1
ATOM 1570 O O . VAL A 1 178 ? 16.668 -5.415 -16.364 1.00 97.50 178 VAL A O 1
ATOM 1573 N N . LEU A 1 179 ? 15.853 -3.407 -15.766 1.00 97.38 179 LEU A N 1
ATOM 1574 C CA . LEU A 1 179 ? 15.762 -2.884 -17.133 1.00 97.38 179 LEU A CA 1
ATOM 1575 C C . LEU A 1 179 ? 17.148 -2.752 -17.777 1.00 97.38 179 LEU A C 1
ATOM 1577 O O . LEU A 1 179 ? 17.343 -3.222 -18.895 1.00 97.38 179 LEU A O 1
ATOM 1581 N N . ALA A 1 180 ? 18.139 -2.250 -17.042 1.00 97.19 180 ALA A N 1
ATOM 1582 C CA . ALA A 1 180 ? 19.537 -2.227 -17.469 1.00 97.19 180 ALA A CA 1
ATOM 1583 C C . ALA A 1 180 ? 20.061 -3.621 -17.847 1.00 97.19 180 ALA A C 1
ATOM 1585 O O . ALA A 1 180 ? 20.719 -3.791 -18.874 1.00 97.19 180 ALA A O 1
ATOM 1586 N N . SER A 1 181 ? 19.717 -4.640 -17.054 1.00 96.94 181 SER A N 1
ATOM 1587 C CA . SER A 1 181 ? 20.075 -6.032 -17.350 1.00 96.94 181 SER A CA 1
ATOM 1588 C C . SER A 1 181 ? 19.397 -6.537 -18.626 1.00 96.94 181 SER A C 1
ATOM 1590 O O . SER A 1 181 ? 20.037 -7.204 -19.434 1.00 96.94 181 SER A O 1
ATOM 1592 N N . ILE A 1 182 ? 18.124 -6.188 -18.845 1.00 96.56 182 ILE A N 1
ATOM 1593 C CA . ILE A 1 182 ? 17.401 -6.513 -20.083 1.00 96.56 182 ILE A CA 1
ATOM 1594 C C . ILE A 1 182 ? 18.073 -5.844 -21.287 1.00 96.56 182 ILE A C 1
ATOM 1596 O O . ILE A 1 182 ? 18.288 -6.512 -22.294 1.00 96.56 182 ILE A O 1
ATOM 1600 N N . TYR A 1 183 ? 18.457 -4.571 -21.192 1.00 96.12 183 TYR A N 1
ATOM 1601 C CA . TYR A 1 183 ? 19.155 -3.874 -22.275 1.00 96.12 183 TYR A CA 1
ATOM 1602 C C . TYR A 1 183 ? 20.508 -4.508 -22.603 1.00 96.12 183 TYR A C 1
ATOM 1604 O O . TYR A 1 183 ? 20.784 -4.761 -23.773 1.00 96.12 183 TYR A O 1
ATOM 1612 N N . GLY A 1 184 ? 21.301 -4.864 -21.588 1.00 94.94 184 GLY A N 1
ATOM 1613 C CA . GLY A 1 184 ? 22.555 -5.592 -21.793 1.00 94.94 184 GLY A CA 1
ATOM 1614 C C . GLY A 1 184 ? 22.353 -6.961 -22.454 1.00 94.94 184 GLY A C 1
ATOM 1615 O O . GLY A 1 184 ? 23.118 -7.338 -23.341 1.00 94.94 184 GLY A O 1
ATOM 1616 N N . LEU A 1 185 ? 21.296 -7.692 -22.079 1.00 94.75 185 LEU A N 1
ATOM 1617 C CA . LEU A 1 185 ? 20.936 -8.967 -22.714 1.00 94.75 185 LEU A CA 1
ATOM 1618 C C . LEU A 1 185 ? 20.487 -8.793 -24.170 1.00 94.75 185 LEU A C 1
ATOM 1620 O O . LEU A 1 185 ? 20.813 -9.633 -25.008 1.00 94.75 185 LEU A O 1
ATOM 1624 N N . LEU A 1 186 ? 19.750 -7.722 -24.475 1.00 93.81 186 LEU A N 1
ATOM 1625 C CA . LEU A 1 186 ? 19.350 -7.402 -25.844 1.00 93.81 186 LEU A CA 1
ATOM 1626 C C . LEU A 1 186 ? 20.569 -7.065 -26.708 1.00 93.81 186 LEU A C 1
ATOM 1628 O O . LEU A 1 186 ? 20.654 -7.561 -27.826 1.00 93.81 186 LEU A O 1
ATOM 1632 N N . ASP A 1 187 ? 21.523 -6.294 -26.187 1.00 94.50 187 ASP A N 1
ATOM 1633 C CA . ASP A 1 187 ? 22.729 -5.894 -26.920 1.00 94.50 187 ASP A CA 1
ATOM 1634 C C . ASP A 1 187 ? 23.748 -7.032 -27.096 1.00 94.50 187 ASP A C 1
ATOM 1636 O O . ASP A 1 187 ? 24.523 -7.005 -28.055 1.00 94.50 187 ASP A O 1
ATOM 1640 N N . PHE A 1 188 ? 23.732 -8.060 -26.238 1.00 90.19 188 PHE A N 1
ATOM 1641 C CA . PHE A 1 188 ? 24.721 -9.149 -26.235 1.00 90.19 188 PHE A CA 1
ATOM 1642 C C . PHE A 1 188 ? 24.901 -9.839 -27.601 1.00 90.19 188 PHE A C 1
ATOM 1644 O O . PHE A 1 188 ? 26.030 -10.102 -28.009 1.00 90.19 188 PHE A O 1
ATOM 1651 N N . ASN A 1 189 ? 23.807 -10.087 -28.329 1.00 86.94 189 ASN A N 1
ATOM 1652 C CA . ASN A 1 189 ? 23.822 -10.795 -29.620 1.00 86.94 189 ASN A CA 1
ATOM 1653 C C . ASN A 1 189 ? 23.620 -9.876 -30.840 1.00 86.94 189 ASN A C 1
ATOM 1655 O O . ASN A 1 189 ? 23.410 -10.363 -31.953 1.00 86.94 189 ASN A O 1
ATOM 1659 N N . LEU A 1 190 ? 23.644 -8.553 -30.657 1.00 92.19 190 LEU A N 1
ATOM 1660 C CA . LEU A 1 190 ? 23.432 -7.598 -31.746 1.00 92.19 190 LEU A CA 1
ATOM 1661 C C . LEU A 1 190 ? 24.752 -7.164 -32.396 1.00 92.19 190 LEU A C 1
ATOM 1663 O O . LEU A 1 190 ? 25.809 -7.139 -31.767 1.00 92.19 190 LEU A O 1
ATOM 1667 N N . LYS A 1 191 ? 24.683 -6.776 -33.675 1.00 91.56 191 LYS A N 1
ATOM 1668 C CA . LYS A 1 191 ? 25.792 -6.096 -34.366 1.00 91.56 191 LYS A CA 1
ATOM 1669 C C . LYS A 1 191 ? 25.988 -4.697 -33.775 1.00 91.56 191 LYS A C 1
ATOM 1671 O O . LYS A 1 191 ? 25.003 -4.061 -33.409 1.00 91.56 191 LYS A O 1
ATOM 1676 N N . GLU A 1 192 ? 27.226 -4.191 -33.758 1.00 90.69 192 GLU A N 1
ATOM 1677 C CA . GLU A 1 192 ? 27.568 -2.866 -33.195 1.00 90.69 192 GLU A CA 1
ATOM 1678 C C . GLU A 1 192 ? 26.668 -1.731 -33.703 1.00 90.69 192 GLU A C 1
ATOM 1680 O O . GLU A 1 192 ? 26.269 -0.858 -32.937 1.00 90.69 192 GLU A O 1
ATOM 1685 N N . GLU A 1 193 ? 26.283 -1.765 -34.980 1.00 90.12 193 GLU A N 1
ATOM 1686 C CA . GLU A 1 193 ? 25.410 -0.753 -35.580 1.00 90.12 193 GLU A CA 1
ATOM 1687 C C . GLU A 1 193 ? 24.031 -0.660 -34.903 1.00 90.12 193 GLU A C 1
ATOM 1689 O O . GLU A 1 193 ? 23.458 0.428 -34.864 1.00 90.12 193 GLU A O 1
ATOM 1694 N N . TYR A 1 194 ? 23.528 -1.755 -34.317 1.00 91.44 194 TYR A N 1
ATOM 1695 C CA . TYR A 1 194 ? 22.202 -1.861 -33.697 1.00 91.44 194 TYR A CA 1
ATOM 1696 C C . TYR A 1 194 ? 22.213 -1.850 -32.167 1.00 91.44 194 TYR A C 1
ATOM 1698 O O . TYR A 1 194 ? 21.133 -1.772 -31.577 1.00 91.44 194 TYR A O 1
ATOM 1706 N N . LYS A 1 195 ? 23.388 -1.910 -31.534 1.00 93.81 195 LYS A N 1
ATOM 1707 C CA . LYS A 1 195 ? 23.492 -1.829 -30.076 1.00 93.81 195 LYS A CA 1
ATOM 1708 C C . LYS A 1 195 ? 23.072 -0.452 -29.566 1.00 93.81 195 LYS A C 1
ATOM 1710 O O . LYS A 1 195 ? 23.290 0.565 -30.242 1.00 93.81 195 LYS A O 1
ATOM 1715 N N . ILE A 1 196 ? 22.474 -0.446 -28.378 1.00 92.44 196 ILE A N 1
ATOM 1716 C CA . ILE A 1 196 ? 22.205 0.756 -27.584 1.00 92.44 196 ILE A CA 1
ATOM 1717 C C . ILE A 1 196 ? 23.537 1.313 -27.084 1.00 92.44 196 ILE A C 1
ATOM 1719 O O . ILE A 1 196 ? 23.793 2.510 -27.206 1.00 92.44 196 ILE A O 1
ATOM 1723 N N . ILE A 1 197 ? 24.395 0.425 -26.578 1.00 93.25 197 ILE A N 1
ATOM 1724 C CA . ILE A 1 197 ? 25.700 0.755 -26.012 1.00 93.25 197 ILE A CA 1
ATOM 1725 C C . ILE A 1 197 ? 26.767 -0.025 -26.771 1.00 93.25 197 ILE A C 1
ATOM 1727 O O . ILE A 1 197 ? 26.666 -1.235 -26.965 1.00 93.25 197 ILE A O 1
ATOM 1731 N N . SER A 1 198 ? 27.808 0.673 -27.226 1.00 90.62 198 SER A N 1
ATOM 1732 C CA . SER A 1 198 ? 28.908 0.029 -27.953 1.00 90.62 198 SER A CA 1
ATOM 1733 C C . SER A 1 198 ? 29.562 -1.068 -27.107 1.00 90.62 198 SER A C 1
ATOM 1735 O O . SER A 1 198 ? 29.613 -0.961 -25.883 1.00 90.62 198 SER A O 1
ATOM 1737 N N . SER A 1 199 ? 30.150 -2.088 -27.741 1.00 86.88 199 SER A N 1
ATOM 1738 C CA . SER A 1 199 ? 30.900 -3.147 -27.041 1.00 86.88 199 SER A CA 1
ATOM 1739 C C . SER A 1 199 ? 32.034 -2.653 -26.143 1.00 86.88 199 SER A C 1
ATOM 1741 O O . SER A 1 199 ? 32.527 -3.418 -25.319 1.00 86.88 199 SER A O 1
ATOM 1743 N N . LYS A 1 200 ? 32.497 -1.415 -26.337 1.00 87.81 200 LYS A N 1
ATOM 1744 C CA . LYS A 1 200 ? 33.515 -0.784 -25.487 1.00 87.81 200 LYS A CA 1
ATOM 1745 C C . LYS A 1 200 ? 32.943 -0.207 -24.187 1.00 87.81 200 LYS A C 1
ATOM 1747 O O . LYS A 1 200 ? 33.722 0.133 -23.305 1.00 87.81 200 LYS A O 1
ATOM 1752 N N . GLY A 1 201 ? 31.622 -0.065 -24.097 1.00 86.25 201 GLY A N 1
ATOM 1753 C CA . GLY A 1 201 ? 30.925 0.430 -22.917 1.00 86.25 201 GLY A CA 1
ATOM 1754 C C . GLY A 1 201 ? 30.879 -0.596 -21.789 1.00 86.25 201 GLY A C 1
ATOM 1755 O O . GLY A 1 201 ? 31.124 -1.792 -21.973 1.00 86.25 201 GLY A O 1
ATOM 1756 N N . HIS A 1 202 ? 30.552 -0.116 -20.598 1.00 92.44 202 HIS A N 1
ATOM 1757 C CA . HIS A 1 202 ? 30.455 -0.927 -19.392 1.00 92.44 202 HIS A CA 1
ATOM 1758 C C . HIS A 1 202 ? 28.995 -1.167 -19.006 1.00 92.44 202 HIS A C 1
ATOM 1760 O O . HIS A 1 202 ? 28.085 -0.462 -19.433 1.00 92.44 202 HIS A O 1
ATOM 1766 N N . PHE A 1 203 ? 28.755 -2.140 -18.120 1.00 93.38 203 PHE A N 1
ATOM 1767 C CA . PHE A 1 203 ? 27.404 -2.400 -17.607 1.00 93.38 203 PHE A CA 1
ATOM 1768 C C . PHE A 1 203 ? 26.756 -1.151 -16.977 1.00 93.38 203 PHE A C 1
ATOM 1770 O O . PHE A 1 203 ? 25.542 -0.964 -17.037 1.00 93.38 203 PHE A O 1
ATOM 1777 N N . PHE A 1 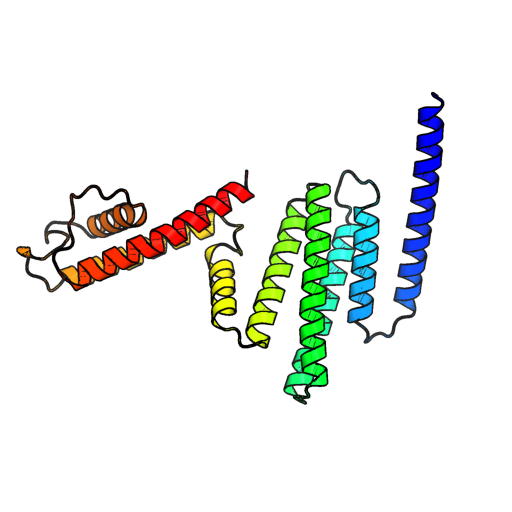204 ? 27.580 -0.274 -16.400 1.00 95.50 204 PHE A N 1
ATOM 1778 C CA . PHE A 1 204 ? 27.124 0.975 -15.805 1.00 95.50 204 PHE A CA 1
ATOM 1779 C C . PHE A 1 204 ? 26.425 1.901 -16.809 1.00 95.50 204 PHE A C 1
ATOM 1781 O O . PHE A 1 204 ? 25.483 2.586 -16.424 1.00 95.50 204 PHE A O 1
ATOM 1788 N N . ASP A 1 205 ? 26.803 1.863 -18.087 1.00 96.38 205 ASP A N 1
ATOM 1789 C CA . ASP A 1 205 ? 26.169 2.683 -19.120 1.00 96.38 205 ASP A CA 1
ATOM 1790 C C . ASP A 1 205 ? 24.707 2.253 -19.341 1.00 96.38 205 ASP A C 1
ATOM 1792 O O . ASP A 1 205 ? 23.837 3.097 -19.544 1.00 96.38 205 ASP A O 1
ATOM 1796 N N . TYR A 1 206 ? 24.390 0.957 -19.196 1.00 96.75 206 TYR A N 1
ATOM 1797 C CA . TYR A 1 206 ? 23.006 0.463 -19.250 1.00 96.75 206 TYR A CA 1
ATOM 1798 C C . TYR A 1 206 ? 22.199 0.893 -18.027 1.00 96.75 206 TYR A C 1
ATOM 1800 O O . TYR A 1 206 ? 21.019 1.222 -18.152 1.00 96.75 206 TYR A O 1
ATOM 1808 N N . MET A 1 207 ? 22.826 0.911 -16.844 1.00 96.88 207 MET A N 1
ATOM 1809 C CA 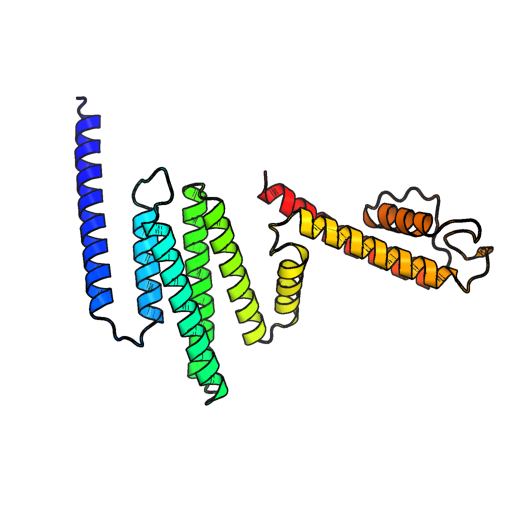. MET A 1 207 ? 22.190 1.445 -15.636 1.00 96.88 207 MET A CA 1
ATOM 1810 C C . MET A 1 207 ? 21.912 2.937 -15.773 1.00 96.88 207 MET A C 1
ATOM 1812 O O . MET A 1 207 ? 20.812 3.385 -15.463 1.00 96.88 207 MET A O 1
ATOM 1816 N N . TYR A 1 208 ? 22.883 3.698 -16.269 1.00 96.88 208 TYR A N 1
ATOM 1817 C CA . TYR A 1 208 ? 22.726 5.116 -16.546 1.00 96.88 208 TYR A CA 1
ATOM 1818 C C . TYR A 1 208 ? 21.615 5.362 -17.580 1.00 96.88 208 TYR A C 1
ATOM 1820 O O . TYR A 1 208 ? 20.714 6.158 -17.313 1.00 96.88 208 TYR A O 1
ATOM 1828 N N . PHE A 1 209 ? 21.602 4.621 -18.695 1.00 97.38 209 PHE A N 1
ATOM 1829 C CA . PHE A 1 209 ? 20.552 4.711 -19.710 1.00 97.38 209 PHE A CA 1
ATOM 1830 C C . PHE A 1 209 ? 19.161 4.441 -19.121 1.00 97.38 209 PHE A C 1
ATOM 1832 O O . PHE A 1 209 ? 18.229 5.212 -19.361 1.00 97.38 209 PHE A O 1
ATOM 1839 N N . SER A 1 210 ? 19.027 3.401 -18.294 1.00 97.31 210 SER A N 1
ATOM 1840 C CA . SER A 1 210 ? 17.779 3.086 -17.593 1.00 97.31 210 SER A CA 1
ATOM 1841 C C . SER A 1 210 ? 17.372 4.193 -16.613 1.00 97.31 210 SER A C 1
ATOM 1843 O O . SER A 1 210 ? 16.231 4.637 -16.638 1.00 97.31 210 SER A O 1
ATOM 1845 N N . ILE A 1 211 ? 18.289 4.741 -15.809 1.00 96.19 211 ILE A N 1
ATOM 1846 C CA . ILE A 1 211 ? 17.978 5.843 -14.879 1.00 96.19 211 ILE A CA 1
ATOM 1847 C C . ILE A 1 211 ? 17.501 7.090 -15.635 1.00 96.19 211 ILE A C 1
ATOM 1849 O O . ILE A 1 211 ? 16.486 7.686 -15.267 1.00 96.19 211 ILE A O 1
ATOM 1853 N N . VAL A 1 212 ? 18.201 7.487 -16.698 1.00 96.31 212 VAL A N 1
ATOM 1854 C CA . VAL A 1 212 ? 17.866 8.667 -17.515 1.00 96.31 212 VAL A CA 1
ATOM 1855 C C . VAL A 1 212 ? 16.529 8.481 -18.237 1.00 96.31 212 VAL A C 1
ATOM 1857 O O . VAL A 1 212 ? 15.750 9.429 -18.351 1.00 96.31 212 VAL A O 1
ATOM 1860 N N . THR A 1 213 ? 16.228 7.257 -18.671 1.00 96.50 213 THR A N 1
ATOM 1861 C CA . THR A 1 213 ? 14.948 6.895 -19.294 1.00 96.50 213 THR A CA 1
ATOM 1862 C C . THR A 1 213 ? 13.810 6.883 -18.273 1.00 96.50 213 THR A C 1
ATOM 1864 O O . THR A 1 213 ? 12.783 7.526 -18.484 1.00 96.50 213 THR A O 1
ATOM 1867 N N . LEU A 1 214 ? 14.006 6.222 -17.129 1.00 95.62 214 LEU A N 1
ATOM 1868 C CA . LEU A 1 214 ? 13.036 6.114 -16.039 1.00 95.62 214 LEU A CA 1
ATOM 1869 C C . LEU A 1 214 ? 12.661 7.480 -15.455 1.00 95.62 214 LEU A C 1
ATOM 1871 O O . LEU A 1 214 ? 11.502 7.723 -15.124 1.00 95.62 214 LEU A O 1
ATOM 1875 N N . THR A 1 215 ? 13.642 8.374 -15.328 1.00 93.31 215 THR A N 1
ATOM 1876 C CA . THR A 1 215 ? 13.439 9.755 -14.861 1.00 93.31 215 THR A CA 1
ATOM 1877 C C . THR A 1 215 ? 12.924 10.684 -15.954 1.00 93.31 215 THR A C 1
ATOM 1879 O O . THR A 1 215 ? 12.671 11.856 -15.685 1.00 93.31 215 THR A O 1
ATOM 1882 N N . THR A 1 216 ? 12.738 10.180 -17.178 1.00 93.19 216 THR A N 1
ATOM 1883 C CA . THR A 1 216 ? 12.325 10.940 -18.369 1.00 93.19 216 THR A CA 1
ATOM 1884 C C . THR A 1 216 ? 13.258 12.102 -18.723 1.00 93.19 216 THR A C 1
ATOM 1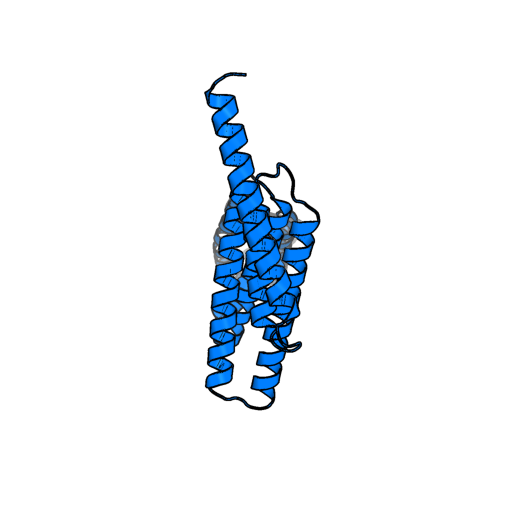886 O O . THR A 1 216 ? 12.871 13.004 -19.459 1.00 93.19 216 THR A O 1
ATOM 1889 N N . LEU A 1 217 ? 14.496 12.077 -18.219 1.00 94.69 217 LEU A N 1
ATOM 1890 C CA . LEU A 1 217 ? 15.503 13.093 -18.510 1.00 94.69 217 LEU A CA 1
ATOM 1891 C C . LEU A 1 217 ? 15.962 13.005 -19.971 1.00 94.69 217 LEU A C 1
ATOM 1893 O O . LEU A 1 217 ? 16.124 14.032 -20.618 1.00 94.69 217 LEU A O 1
ATOM 1897 N N . GLY A 1 218 ? 16.141 11.783 -20.486 1.00 91.25 218 GLY A N 1
ATOM 1898 C CA . GLY A 1 218 ? 16.333 11.519 -21.915 1.00 91.25 218 GLY A CA 1
ATOM 1899 C C . GLY A 1 218 ? 17.483 12.290 -22.576 1.00 91.25 218 GLY A C 1
ATOM 1900 O O . GLY A 1 218 ? 17.263 12.923 -23.602 1.00 91.25 218 GLY A O 1
ATOM 1901 N N . ILE A 1 219 ? 18.698 12.222 -22.018 1.00 93.62 219 ILE A N 1
ATOM 1902 C CA . ILE A 1 219 ? 19.881 12.976 -22.492 1.00 93.62 219 ILE A CA 1
ATOM 1903 C C . ILE A 1 219 ? 20.194 12.721 -23.981 1.00 93.62 219 ILE A C 1
ATOM 1905 O O . ILE A 1 219 ? 20.672 13.620 -24.669 1.00 93.62 219 ILE A O 1
ATOM 1909 N N . GLY A 1 220 ? 19.871 11.529 -24.498 1.00 91.50 220 GLY A N 1
ATOM 1910 C CA . GLY A 1 220 ? 19.949 11.211 -25.930 1.00 91.50 220 GLY A CA 1
ATOM 1911 C C . GLY A 1 220 ? 21.330 10.762 -26.417 1.00 91.50 220 GLY A C 1
ATOM 1912 O O . GLY A 1 220 ? 21.545 10.629 -27.618 1.00 91.50 220 GLY A O 1
ATOM 1913 N N . ASP A 1 221 ? 22.249 10.500 -25.495 1.00 93.06 221 ASP A N 1
ATOM 1914 C CA . ASP A 1 221 ? 23.557 9.887 -25.737 1.00 93.06 221 ASP A CA 1
ATOM 1915 C C . ASP A 1 221 ? 23.462 8.406 -26.138 1.00 93.06 221 ASP A C 1
ATOM 1917 O O . ASP A 1 221 ? 24.222 7.943 -26.991 1.00 93.06 221 ASP A O 1
ATOM 1921 N N . PHE A 1 222 ? 22.488 7.681 -25.587 1.00 95.00 222 PHE A N 1
ATOM 1922 C CA . PHE A 1 222 ? 22.163 6.306 -25.963 1.00 95.00 222 PHE A CA 1
ATOM 1923 C C . PHE A 1 222 ? 20.761 6.213 -26.566 1.00 95.00 222 PHE A C 1
ATOM 1925 O O . PHE A 1 222 ? 19.800 6.781 -26.045 1.00 95.00 222 PHE A O 1
ATOM 1932 N N . VAL A 1 223 ? 20.630 5.475 -27.674 1.00 94.12 223 VAL A N 1
ATOM 1933 C CA . VAL A 1 223 ? 19.379 5.414 -28.445 1.00 94.12 223 VAL A CA 1
ATOM 1934 C C . VAL A 1 223 ? 19.010 3.967 -28.778 1.00 94.12 223 VAL A C 1
ATOM 1936 O O . VAL A 1 223 ? 19.821 3.249 -29.370 1.00 94.12 223 VAL A O 1
ATOM 1939 N N . PRO A 1 224 ? 17.773 3.523 -28.477 1.00 94.19 224 PRO A N 1
ATOM 1940 C CA . PRO A 1 224 ? 17.305 2.198 -28.853 1.00 94.19 224 PRO A CA 1
ATOM 1941 C C . PRO A 1 224 ? 17.065 2.111 -30.363 1.00 94.19 224 PRO A C 1
ATOM 1943 O O . PRO A 1 224 ? 16.213 2.804 -30.925 1.00 94.19 224 PRO A O 1
ATOM 1946 N N . LYS A 1 225 ? 17.793 1.220 -31.039 1.00 94.00 225 LYS A N 1
ATOM 1947 C CA . LYS A 1 225 ? 17.693 1.057 -32.500 1.00 94.00 225 LYS A CA 1
ATOM 1948 C C . LYS A 1 225 ? 16.759 -0.079 -32.904 1.00 94.00 225 LYS A C 1
ATOM 1950 O O . LYS A 1 225 ? 16.033 0.047 -33.890 1.00 94.00 225 LYS A O 1
ATOM 1955 N N . THR A 1 226 ? 16.724 -1.158 -32.125 1.00 94.94 226 THR A N 1
ATOM 1956 C CA . THR A 1 226 ? 15.889 -2.332 -32.407 1.00 94.94 226 THR A CA 1
ATOM 1957 C C . THR A 1 226 ? 14.446 -2.145 -31.944 1.00 94.94 226 THR A C 1
ATOM 1959 O O . THR A 1 226 ? 14.155 -1.371 -31.031 1.00 94.94 226 THR A O 1
ATOM 1962 N N . PHE A 1 227 ? 13.520 -2.884 -32.564 1.00 95.44 227 PHE A N 1
ATOM 1963 C CA . PHE A 1 227 ? 12.109 -2.879 -32.170 1.00 95.44 227 PHE A CA 1
ATOM 1964 C C . PHE A 1 227 ? 11.918 -3.291 -30.703 1.00 95.44 227 PHE A C 1
ATOM 1966 O O . PHE A 1 227 ? 11.216 -2.609 -29.961 1.00 95.44 227 PHE A O 1
ATOM 1973 N N . LEU A 1 228 ? 12.593 -4.362 -30.266 1.00 95.06 228 LEU A N 1
ATOM 1974 C CA . LEU A 1 228 ? 12.511 -4.841 -28.884 1.00 95.06 228 LEU A CA 1
ATOM 1975 C C . LEU A 1 228 ? 13.048 -3.806 -27.889 1.00 95.06 228 LEU A C 1
ATOM 1977 O O . LEU A 1 228 ? 12.380 -3.532 -26.898 1.00 95.06 228 LEU A O 1
ATOM 1981 N N . ALA A 1 229 ? 14.195 -3.176 -28.169 1.00 94.88 229 ALA A N 1
ATOM 1982 C CA . ALA A 1 229 ? 14.728 -2.122 -27.306 1.00 94.88 229 ALA A CA 1
ATOM 1983 C C . ALA A 1 229 ? 13.748 -0.947 -27.178 1.00 94.88 229 ALA A C 1
ATOM 1985 O O . ALA A 1 229 ? 13.456 -0.506 -26.069 1.00 94.88 229 ALA A O 1
ATOM 1986 N N . LYS A 1 230 ? 13.171 -0.488 -28.298 1.00 96.31 230 LYS A N 1
ATOM 1987 C CA . LYS A 1 230 ? 12.157 0.579 -28.297 1.00 96.31 230 LYS A CA 1
ATOM 1988 C C . LYS A 1 230 ? 10.917 0.191 -27.492 1.00 96.31 230 LYS A C 1
ATOM 1990 O O . LYS A 1 230 ? 10.377 1.027 -26.770 1.00 96.31 230 LYS A O 1
ATOM 1995 N N . PHE A 1 231 ? 10.479 -1.064 -27.585 1.00 97.19 231 PHE A N 1
ATOM 1996 C CA . PHE A 1 231 ? 9.353 -1.572 -26.805 1.00 97.19 231 PHE A CA 1
ATOM 1997 C C . PHE A 1 231 ? 9.634 -1.519 -25.295 1.00 97.19 231 PHE A C 1
ATOM 1999 O O . PHE A 1 231 ? 8.822 -0.972 -24.549 1.00 97.19 231 PHE A O 1
ATOM 2006 N N . PHE A 1 232 ? 10.793 -2.012 -24.844 1.00 96.69 232 PHE A N 1
ATOM 2007 C CA . PHE A 1 232 ? 11.163 -1.982 -23.423 1.00 96.69 232 PHE A CA 1
ATOM 2008 C C . PHE A 1 232 ? 11.355 -0.561 -22.889 1.00 96.69 232 PHE A C 1
ATOM 2010 O O . PHE A 1 232 ? 10.821 -0.259 -21.827 1.00 96.69 232 PHE A O 1
ATOM 2017 N N . VAL A 1 233 ? 11.997 0.326 -23.653 1.00 96.69 233 VAL A N 1
ATOM 2018 C CA . VAL A 1 233 ? 12.119 1.756 -23.311 1.00 96.69 233 VAL A CA 1
ATOM 2019 C C . VAL A 1 233 ? 10.743 2.410 -23.171 1.00 96.69 233 VAL A C 1
ATOM 2021 O O . VAL A 1 233 ? 10.488 3.128 -22.207 1.00 96.69 233 VAL A O 1
ATOM 2024 N N . SER A 1 234 ? 9.811 2.117 -24.084 1.00 96.50 234 SER A N 1
ATO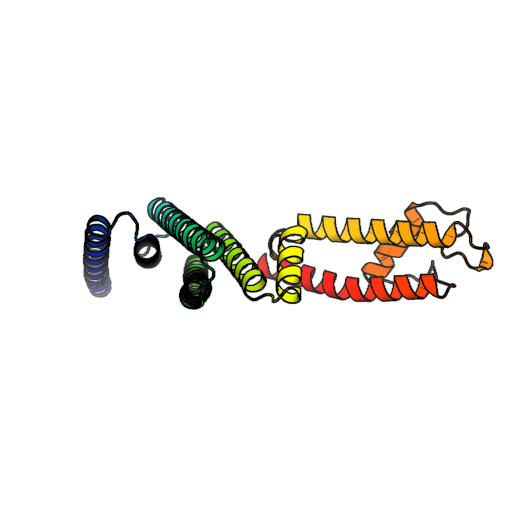M 2025 C CA . SER A 1 234 ? 8.439 2.644 -24.000 1.00 96.50 234 SER A CA 1
ATOM 2026 C C . SER A 1 234 ? 7.717 2.159 -22.737 1.00 96.50 234 SER A C 1
ATOM 2028 O O . SER A 1 234 ? 7.020 2.933 -22.081 1.00 96.50 234 SER A O 1
ATOM 2030 N N . MET A 1 235 ? 7.894 0.884 -22.371 1.00 96.81 235 MET A N 1
ATOM 2031 C CA . MET A 1 235 ? 7.346 0.333 -21.128 1.00 96.81 235 MET A CA 1
ATOM 2032 C C . MET A 1 235 ? 8.007 0.950 -19.892 1.00 96.81 235 MET A C 1
ATOM 2034 O O . MET A 1 235 ? 7.308 1.283 -18.936 1.00 96.81 235 MET A O 1
ATOM 2038 N N . GLU A 1 236 ? 9.326 1.139 -19.906 1.00 97.06 236 GLU A N 1
ATOM 2039 C CA . GLU A 1 236 ? 10.073 1.767 -18.816 1.00 97.06 236 GLU A CA 1
ATOM 2040 C C . GLU A 1 236 ? 9.569 3.184 -18.536 1.00 97.06 236 GLU A C 1
ATOM 2042 O O . GLU A 1 236 ? 9.275 3.498 -17.385 1.00 97.06 236 GLU A O 1
ATOM 2047 N N . VAL A 1 237 ? 9.369 4.001 -19.573 1.00 96.25 237 VAL A N 1
ATOM 2048 C CA . VAL A 1 237 ? 8.802 5.352 -19.432 1.00 96.25 237 VAL A CA 1
ATOM 2049 C C . VAL A 1 237 ? 7.381 5.301 -18.860 1.00 96.25 237 VAL A C 1
ATOM 2051 O O . VAL A 1 237 ? 7.061 6.041 -17.928 1.00 96.25 237 VAL A O 1
ATOM 2054 N N . PHE A 1 238 ? 6.527 4.399 -19.358 1.00 95.69 238 PHE A N 1
ATOM 2055 C CA . PHE A 1 238 ? 5.160 4.236 -18.848 1.00 95.69 238 PHE A CA 1
ATOM 2056 C C . PHE A 1 238 ? 5.135 3.888 -17.350 1.00 95.69 238 PHE A C 1
ATOM 2058 O O . PHE A 1 238 ? 4.421 4.525 -16.570 1.00 95.69 238 PHE A O 1
ATOM 2065 N N . PHE A 1 239 ? 5.941 2.913 -16.921 1.00 94.25 239 PHE A N 1
ATOM 2066 C CA . PHE A 1 239 ? 6.057 2.566 -15.503 1.00 94.25 239 PHE A CA 1
ATOM 2067 C C . PHE A 1 239 ? 6.756 3.662 -14.690 1.00 94.25 239 PHE A C 1
ATOM 2069 O O . PHE A 1 239 ? 6.395 3.866 -13.530 1.00 94.25 239 PHE A O 1
ATOM 2076 N N . GLY A 1 240 ? 7.684 4.409 -15.290 1.00 94.31 240 GLY A N 1
ATOM 2077 C CA . GLY A 1 240 ? 8.327 5.581 -14.698 1.00 94.31 240 GLY A CA 1
ATOM 2078 C C . GLY A 1 240 ? 7.326 6.640 -14.252 1.00 94.31 240 GLY A C 1
ATOM 2079 O O . GLY A 1 240 ? 7.384 7.081 -13.106 1.00 94.31 240 GLY A O 1
ATOM 2080 N N . PHE A 1 241 ? 6.326 6.961 -15.080 1.00 93.12 241 PHE A N 1
ATOM 2081 C CA . PHE A 1 241 ? 5.252 7.889 -14.701 1.00 93.12 241 PHE A CA 1
ATOM 2082 C C . PHE A 1 241 ? 4.439 7.408 -13.499 1.00 93.12 241 PHE A C 1
ATOM 2084 O O . PHE A 1 241 ? 4.180 8.181 -12.573 1.00 93.12 241 PHE A O 1
ATOM 2091 N N . ILE A 1 242 ? 4.059 6.126 -13.482 1.00 91.38 242 ILE A N 1
ATOM 2092 C CA . ILE A 1 242 ? 3.353 5.531 -12.338 1.00 91.38 242 ILE A CA 1
ATOM 2093 C C . ILE A 1 242 ? 4.229 5.641 -11.089 1.00 91.38 242 ILE A C 1
ATOM 2095 O O . ILE A 1 242 ? 3.749 6.016 -10.014 1.00 91.38 242 ILE A O 1
ATOM 2099 N N . MET A 1 243 ? 5.522 5.345 -11.232 1.00 91.81 243 MET A N 1
ATOM 2100 C CA . MET A 1 243 ? 6.428 5.338 -10.101 1.00 91.81 243 MET A CA 1
ATOM 2101 C C . MET A 1 243 ? 6.703 6.733 -9.533 1.00 91.81 243 MET A C 1
ATOM 2103 O O . MET A 1 243 ? 6.735 6.913 -8.312 1.00 91.81 243 MET A O 1
ATOM 2107 N N . LEU A 1 244 ? 6.840 7.726 -10.407 1.00 91.69 244 LEU A N 1
ATOM 2108 C CA . LEU A 1 244 ? 6.977 9.130 -10.043 1.00 91.69 244 LEU A CA 1
ATOM 2109 C C . LEU A 1 244 ? 5.697 9.664 -9.383 1.00 91.69 244 LEU A C 1
ATOM 2111 O O . LEU A 1 244 ? 5.773 10.365 -8.377 1.00 91.69 244 LEU A O 1
ATOM 2115 N N . GLY A 1 245 ? 4.515 9.264 -9.864 1.00 90.12 245 GLY A N 1
ATOM 2116 C CA . GLY A 1 245 ? 3.242 9.590 -9.215 1.00 90.12 245 GLY A CA 1
ATOM 2117 C C . GLY A 1 245 ? 3.177 9.082 -7.771 1.00 90.12 245 GLY A C 1
ATOM 2118 O O . GLY A 1 245 ? 2.862 9.841 -6.853 1.00 90.12 245 GLY A O 1
ATOM 2119 N N . ILE A 1 246 ? 3.558 7.821 -7.537 1.00 89.00 246 ILE A N 1
ATOM 2120 C CA . ILE A 1 246 ? 3.627 7.254 -6.180 1.00 89.00 246 ILE A CA 1
ATOM 2121 C C . ILE A 1 246 ? 4.668 8.003 -5.334 1.00 89.00 246 ILE A C 1
ATOM 2123 O O . ILE A 1 246 ? 4.389 8.338 -4.181 1.00 89.00 246 ILE A O 1
ATOM 2127 N N . PHE A 1 247 ? 5.828 8.338 -5.899 1.00 89.81 247 PHE A N 1
ATOM 2128 C CA . PHE A 1 247 ? 6.858 9.122 -5.214 1.00 89.81 247 PHE A CA 1
ATOM 2129 C C . PHE A 1 247 ? 6.349 10.491 -4.736 1.00 89.81 247 PHE A C 1
ATOM 2131 O O . PHE A 1 247 ? 6.566 10.859 -3.581 1.00 89.81 247 PHE A O 1
ATOM 2138 N N . ILE A 1 248 ? 5.597 11.212 -5.571 1.00 89.69 248 ILE A N 1
ATOM 2139 C CA . ILE A 1 248 ? 4.981 12.492 -5.190 1.00 89.69 248 ILE A CA 1
ATOM 2140 C C . ILE A 1 248 ? 4.003 12.294 -4.026 1.00 89.69 248 ILE A C 1
ATOM 2142 O O . ILE A 1 248 ? 4.065 13.035 -3.044 1.00 89.69 248 ILE A O 1
ATOM 2146 N N . THR A 1 249 ? 3.144 11.269 -4.076 1.00 87.38 249 THR A N 1
ATOM 2147 C CA . THR A 1 249 ? 2.195 11.002 -2.974 1.00 87.38 249 THR A CA 1
ATOM 2148 C C . THR A 1 249 ? 2.898 10.670 -1.655 1.00 87.38 249 THR A C 1
ATOM 2150 O O . THR A 1 249 ? 2.409 11.030 -0.584 1.00 87.38 249 THR A O 1
ATOM 2153 N N . LEU A 1 250 ? 4.063 10.017 -1.715 1.00 86.56 250 LEU A N 1
ATOM 2154 C CA . LEU A 1 250 ? 4.891 9.728 -0.545 1.00 86.56 250 LEU A CA 1
ATOM 2155 C C . LEU A 1 250 ? 5.460 11.002 0.080 1.00 86.56 250 LEU A C 1
ATOM 2157 O O . LEU A 1 250 ? 5.457 11.131 1.303 1.00 86.56 250 LEU A O 1
ATOM 2161 N N . ILE A 1 251 ? 5.925 11.939 -0.749 1.00 86.69 251 ILE A N 1
ATOM 2162 C CA . ILE A 1 251 ? 6.428 13.236 -0.287 1.00 86.69 251 ILE A CA 1
ATOM 2163 C C . ILE A 1 251 ? 5.294 14.038 0.355 1.00 86.69 251 ILE A C 1
ATOM 2165 O O . ILE A 1 251 ? 5.440 14.492 1.486 1.00 86.69 251 ILE A O 1
ATOM 2169 N N . GLN A 1 252 ? 4.143 14.135 -0.316 1.00 85.44 252 GLN A N 1
ATOM 2170 C CA . GLN A 1 252 ? 2.969 14.863 0.183 1.00 85.44 252 GLN A CA 1
ATOM 2171 C C . GLN A 1 252 ? 2.453 14.345 1.527 1.00 85.44 252 GLN A C 1
ATOM 2173 O O . GLN A 1 252 ? 1.907 15.109 2.306 1.00 85.44 252 GLN A O 1
ATOM 2178 N N . ARG A 1 253 ? 2.593 13.046 1.805 1.00 77.06 253 ARG A N 1
ATOM 2179 C CA . ARG A 1 253 ? 2.179 12.460 3.090 1.00 77.06 253 ARG A CA 1
ATOM 2180 C C . ARG A 1 253 ? 3.143 12.744 4.238 1.00 77.06 253 ARG A C 1
ATOM 2182 O O . ARG A 1 253 ? 2.775 12.510 5.392 1.00 77.06 253 ARG A O 1
ATOM 2189 N N . LYS A 1 254 ? 4.384 13.116 3.920 1.00 73.94 254 LYS A N 1
ATOM 2190 C CA . LYS A 1 254 ? 5.464 13.304 4.890 1.00 73.94 254 LYS A CA 1
ATOM 2191 C C . LYS A 1 254 ? 5.702 14.776 5.231 1.00 73.94 254 LYS A C 1
ATOM 2193 O O . LYS A 1 254 ? 6.136 15.036 6.352 1.00 73.94 254 LYS A O 1
ATOM 2198 N N . LEU A 1 255 ? 5.465 15.673 4.273 1.00 70.81 255 LEU A N 1
ATOM 2199 C CA . LEU A 1 255 ? 5.352 17.119 4.492 1.00 70.81 255 LEU A CA 1
ATOM 2200 C C . LEU A 1 255 ? 4.080 17.435 5.290 1.00 70.81 255 LEU A C 1
ATOM 2202 O O . LEU A 1 255 ? 4.156 18.352 6.132 1.00 70.81 255 LEU A O 1
#

Secondary structure (DSSP, 8-state):
--HHHHHHHHHHHHHHHHHHHHHHHHHHHHHHS-TT-HHHHHHHHHHHHHHHHHS--SS--HHHHHHHHHHHHHHHHHHHHHHHHHHH---HHHHHHHHHHHHHHHHHHHHHHHHHHHTT-HHHHHHHHHHHHHHHHHHHHHTT-HHHHHHHHHHHHHHTTTT-HHHHHHHHHHHHHHHHHHHHHHHHTS-GGG-SS-TTS-HHHHHHHHHHHHTT---SSS---SHHHHHHHHHHHHHHHHHHHHHHHHHHHH-

Radius of gyration: 26.87 Å; chains: 1; bounding box: 58×61×74 Å

Sequence (255 aa):
MKFEDAIDIIEERKETIKIQKIKNTLKNHLKKIDHENYLEKAKIYYYLLQITLKSHKLYESQECKNYHQKMDDFFLTQEKIYNKKIRKRNSKDIRDKLKELYLLIEKIYSSLEALYIEKAFNQSKKKTYERKMEFRKKSFRFEKKYLRWFEYFFLEKTSNYGDSFFRWGLTSFLFAMVLASIYGLLDFNLKEEYKIISSKGHFFDYMYFSIVTLTTLGIGDFVPKTFLAKFFVSMEVFFGFIMLGIFITLIQRKL

pLDDT: mean 89.74, std 8.79, range [55.28, 97.5]